Protein AF-A0A317HXS8-F1 (afdb_monomer_lite)

Sequence (231 aa):
TKRHSQKPKTQSTTSASELTKLRDEYVAATKEYKNSLEKLLSSYENDVKRIEEKATVSRKLYEEGLIAKKQVDDYEKELSDAKEKVAETQRQMSAADSQIANVLVETQADAELARKLKLARGALIRTTSFIRFNGTSGWSLGDAWKVQTFFSDTFKKPLPIAVFGQGAIHDRWRLDHHNAMDISLHPDSAEGQALLSFLQKNGIPFSAFREAIPGTATGPHIHIGRPSHRY

pLDDT: mean 75.76, std 17.27, range [32.94, 98.06]

Radius of gyration: 24.24 Å; chains: 1; bounding box: 62×46×87 Å

Secondary structure (DSSP, 8-state):
---------SSHHHHHHHHHHHHHHHHHHHHHHHHHHHHHHHHHHHHHHHHHHHHHHHHHHHHTTSS-HHHHHHHHHHHHHHHHHHHHHHHHHHHHHHHHHHHHSSSSHHHHHHHHHTPPTT-EEE-SSEEEE--SS---GGGHHHHHHHHHHHHSS---EEEES--HHHHHTTEE-TTEEEE---TTSHHHHHHHHHHHHTT--EEEESS-BTTTBSSSEEEEESPPEE-

Structure (mmCIF, N/CA/C/O backbone):
data_AF-A0A317HXS8-F1
#
_entry.id   AF-A0A317HXS8-F1
#
loop_
_atom_site.group_PDB
_atom_site.id
_atom_site.type_symbol
_atom_site.label_atom_id
_atom_site.label_alt_id
_atom_site.label_comp_id
_atom_site.label_asym_id
_atom_site.label_entity_id
_atom_site.label_seq_id
_atom_site.pdbx_PDB_ins_code
_atom_site.Cartn_x
_atom_site.Cartn_y
_atom_site.Cartn_z
_atom_site.occupancy
_atom_site.B_iso_or_equiv
_atom_site.auth_seq_id
_atom_site.auth_comp_id
_atom_site.auth_asym_id
_atom_site.auth_atom_id
_atom_site.pdbx_PDB_model_num
ATOM 1 N N . THR A 1 1 ? 29.517 24.186 -50.338 1.00 42.19 1 THR A N 1
ATOM 2 C CA . THR A 1 1 ? 29.760 25.144 -49.236 1.00 42.19 1 THR A CA 1
ATOM 3 C C . THR A 1 1 ? 28.724 24.913 -48.144 1.00 42.19 1 THR A C 1
ATOM 5 O O . THR A 1 1 ? 27.555 24.838 -48.471 1.00 42.19 1 THR A O 1
ATOM 8 N N . LYS A 1 2 ? 29.202 24.677 -46.912 1.00 36.75 2 LYS A N 1
ATOM 9 C CA . LYS A 1 2 ? 28.585 24.563 -45.562 1.00 36.75 2 LYS A CA 1
ATOM 10 C C . LYS A 1 2 ? 27.104 24.161 -45.320 1.00 36.75 2 LYS A C 1
ATOM 12 O O . LYS A 1 2 ? 26.157 24.714 -45.852 1.00 36.75 2 LYS A O 1
ATOM 17 N N . ARG A 1 3 ? 27.007 23.229 -44.357 1.00 32.94 3 ARG A N 1
ATOM 18 C CA . ARG A 1 3 ? 25.876 22.581 -43.670 1.00 32.94 3 ARG A CA 1
ATOM 19 C C . ARG A 1 3 ? 24.888 23.503 -42.931 1.00 32.94 3 ARG A C 1
ATOM 21 O O . ARG A 1 3 ? 25.268 24.496 -42.326 1.00 32.94 3 ARG A O 1
ATOM 28 N N . HIS A 1 4 ? 23.663 22.980 -42.903 1.00 36.19 4 HIS A N 1
ATOM 29 C CA . HIS A 1 4 ? 22.573 23.013 -41.920 1.00 36.19 4 HIS A CA 1
ATOM 30 C C . HIS A 1 4 ? 22.808 23.481 -40.464 1.00 36.19 4 HIS A C 1
ATOM 32 O O . HIS A 1 4 ? 23.840 23.222 -39.846 1.00 36.19 4 HIS A O 1
ATOM 38 N N . SER A 1 5 ? 21.662 23.898 -39.898 1.00 37.59 5 SER A N 1
ATOM 39 C CA . SER A 1 5 ? 21.127 23.701 -38.533 1.00 37.59 5 SER A CA 1
ATOM 40 C C . SER A 1 5 ? 21.362 24.772 -37.454 1.00 37.59 5 SER A C 1
ATOM 42 O O . SER A 1 5 ? 22.379 24.809 -36.765 1.00 37.59 5 SER A O 1
ATOM 44 N N . GLN A 1 6 ? 20.315 25.582 -37.248 1.00 41.53 6 GLN A N 1
ATOM 45 C CA . GLN A 1 6 ? 20.017 26.298 -36.005 1.00 41.53 6 GLN A CA 1
ATOM 46 C C . GLN A 1 6 ? 19.670 25.299 -34.884 1.00 41.53 6 GLN A C 1
ATOM 48 O O . GLN A 1 6 ? 18.920 24.347 -35.089 1.00 41.53 6 GLN A O 1
ATOM 53 N N . LYS A 1 7 ? 20.219 25.530 -33.686 1.00 45.25 7 LYS A N 1
ATOM 54 C CA . LYS A 1 7 ? 19.855 24.857 -32.425 1.00 45.25 7 LYS A CA 1
ATOM 55 C C . LYS A 1 7 ? 18.609 25.505 -31.804 1.00 45.25 7 LYS A C 1
ATOM 57 O O . LYS A 1 7 ? 18.542 26.731 -31.791 1.00 45.25 7 LYS A O 1
ATOM 62 N N . PRO A 1 8 ? 17.800 24.728 -31.063 1.00 44.25 8 PRO A N 1
ATOM 63 C CA . PRO A 1 8 ? 17.208 25.209 -29.817 1.00 44.25 8 PRO A CA 1
ATOM 64 C C . PRO A 1 8 ? 17.634 24.296 -28.651 1.00 44.25 8 PRO A C 1
ATOM 66 O O . PRO A 1 8 ? 17.370 23.097 -28.660 1.00 44.25 8 PRO A O 1
ATOM 69 N N . LYS A 1 9 ? 18.337 24.839 -27.647 1.00 42.38 9 LYS A N 1
ATOM 70 C CA . LYS A 1 9 ? 18.800 24.084 -26.457 1.00 42.38 9 LYS A CA 1
ATOM 71 C C . LYS A 1 9 ? 18.408 24.715 -25.112 1.00 42.38 9 LYS A C 1
ATOM 73 O O . LYS A 1 9 ? 18.949 24.322 -24.088 1.00 42.38 9 LYS A O 1
ATOM 78 N N . THR A 1 10 ? 17.475 25.665 -25.092 1.00 41.84 10 THR A N 1
ATOM 79 C CA . THR A 1 10 ? 17.239 26.516 -23.907 1.00 41.84 10 THR A CA 1
ATOM 80 C C . THR A 1 10 ? 15.870 26.360 -23.234 1.00 41.84 10 THR A C 1
ATOM 82 O O . THR A 1 10 ? 15.693 26.884 -22.146 1.00 41.84 10 THR A O 1
ATOM 85 N N . GLN A 1 11 ? 14.912 25.619 -23.805 1.00 41.97 11 GLN A N 1
ATOM 86 C CA . GLN A 1 11 ? 13.569 25.443 -23.207 1.00 41.97 11 GLN A CA 1
ATOM 87 C C . GLN A 1 11 ? 13.423 24.203 -22.300 1.00 41.97 11 GLN A C 1
ATOM 89 O O . GLN A 1 11 ? 12.487 24.117 -21.508 1.00 41.97 11 GLN A O 1
ATOM 94 N N . SER A 1 12 ? 14.337 23.230 -22.377 1.00 44.72 12 SER A N 1
ATOM 95 C CA . SER A 1 12 ? 14.201 21.950 -21.662 1.00 44.72 12 SER A CA 1
ATOM 96 C C . SER A 1 12 ? 14.646 21.987 -20.194 1.00 44.72 12 SER A C 1
ATOM 98 O O . SER A 1 12 ? 14.307 21.087 -19.435 1.00 44.72 12 SER A O 1
ATOM 100 N N . THR A 1 13 ? 15.428 22.986 -19.780 1.00 43.31 13 THR A N 1
ATOM 101 C CA . THR A 1 13 ? 15.986 23.068 -18.416 1.00 43.31 13 THR A CA 1
ATOM 102 C C . THR A 1 13 ? 15.054 23.767 -17.426 1.00 43.31 13 THR A C 1
ATOM 104 O O . THR A 1 13 ? 15.033 23.407 -16.253 1.00 43.31 13 THR A O 1
ATOM 107 N N . THR A 1 14 ? 14.258 24.736 -17.882 1.00 45.88 14 THR A N 1
ATOM 108 C CA . THR A 1 14 ? 13.319 25.508 -17.047 1.00 45.88 14 THR A CA 1
ATOM 109 C C . THR A 1 14 ? 12.089 24.684 -16.670 1.00 45.88 14 THR A C 1
ATOM 111 O O . THR A 1 14 ? 11.750 24.592 -15.495 1.00 45.88 14 THR A O 1
ATOM 114 N N . SER A 1 15 ? 11.508 23.973 -17.640 1.00 49.31 15 SER A N 1
ATOM 115 C CA . SER A 1 15 ? 10.349 23.094 -17.423 1.00 49.31 15 SER A CA 1
ATOM 116 C C . SER A 1 15 ? 10.652 21.915 -16.491 1.00 49.31 15 SER A C 1
ATOM 118 O O . SER A 1 15 ? 9.819 21.534 -15.674 1.00 49.31 15 SER A O 1
ATOM 120 N N . ALA A 1 16 ? 11.865 21.357 -16.556 1.00 46.88 16 ALA A N 1
ATOM 121 C CA . ALA A 1 16 ? 12.298 20.303 -15.640 1.00 46.88 16 ALA A CA 1
ATOM 122 C C . ALA A 1 16 ? 12.426 20.800 -14.186 1.00 46.88 16 ALA A C 1
ATOM 124 O O . ALA A 1 16 ? 12.104 20.060 -13.264 1.00 46.88 16 ALA A O 1
ATOM 125 N N . SER A 1 17 ? 12.860 22.048 -13.985 1.00 51.72 17 SER A N 1
ATOM 126 C CA . SER A 1 17 ? 13.004 22.670 -12.661 1.00 51.72 17 SER A CA 1
ATOM 127 C C . SER A 1 17 ? 11.651 23.002 -12.020 1.00 51.72 17 SER A C 1
ATOM 129 O O . SER A 1 17 ? 11.438 22.746 -10.837 1.00 51.72 17 SER A O 1
ATOM 131 N N . GLU A 1 18 ? 10.702 23.508 -12.809 1.00 53.28 18 GLU A N 1
ATOM 132 C CA . GLU A 1 18 ? 9.338 23.812 -12.351 1.00 53.28 18 GLU A CA 1
ATOM 133 C C . GLU A 1 18 ? 8.570 22.550 -11.939 1.00 53.28 18 GLU A C 1
ATOM 135 O O . GLU A 1 18 ? 7.893 22.540 -10.913 1.00 53.28 18 GLU A O 1
ATOM 140 N N . LEU A 1 19 ? 8.733 21.453 -12.684 1.00 53.34 19 LEU A N 1
ATOM 141 C CA . LEU A 1 19 ? 8.121 20.164 -12.349 1.00 53.34 19 LEU A CA 1
ATOM 142 C C . LEU A 1 19 ? 8.661 19.565 -11.046 1.00 53.34 19 LEU A C 1
ATOM 144 O O . LEU A 1 19 ? 7.902 18.936 -10.313 1.00 53.34 19 LEU A O 1
ATOM 148 N N . THR A 1 20 ? 9.947 19.755 -10.746 1.00 57.44 20 THR A N 1
ATOM 149 C CA . THR A 1 20 ? 10.527 19.332 -9.463 1.00 57.44 20 THR A CA 1
ATOM 150 C C . THR A 1 20 ? 9.911 20.110 -8.305 1.00 57.44 20 THR A C 1
ATOM 152 O O . THR A 1 20 ? 9.489 19.502 -7.329 1.00 57.44 20 THR A O 1
ATOM 155 N N . LYS A 1 21 ? 9.745 21.430 -8.445 1.00 66.75 21 LYS A N 1
ATOM 156 C CA . LYS A 1 21 ? 9.098 22.253 -7.411 1.00 66.75 21 LYS A CA 1
ATOM 157 C C . LYS A 1 21 ? 7.652 21.832 -7.146 1.00 66.75 21 LYS A C 1
ATOM 159 O O . LYS A 1 21 ? 7.283 21.632 -5.997 1.00 66.75 21 LYS A O 1
ATOM 164 N N . LEU A 1 22 ? 6.866 21.607 -8.201 1.00 61.75 22 LEU A N 1
ATOM 165 C CA . LEU A 1 22 ? 5.478 21.133 -8.090 1.00 61.75 22 LEU A CA 1
ATOM 166 C C . LEU A 1 22 ? 5.364 19.773 -7.379 1.00 61.75 22 LEU A C 1
ATOM 168 O O . LEU A 1 22 ? 4.385 19.521 -6.679 1.00 61.75 22 LEU A O 1
ATOM 172 N N . ARG A 1 23 ? 6.353 18.888 -7.557 1.00 60.91 23 ARG A N 1
ATOM 173 C CA . ARG A 1 23 ? 6.429 17.601 -6.848 1.00 60.91 23 ARG A CA 1
ATOM 174 C C . ARG A 1 23 ? 6.740 17.790 -5.376 1.00 60.91 23 ARG A C 1
ATOM 176 O O . ARG A 1 23 ? 6.042 17.218 -4.546 1.00 60.91 23 ARG A O 1
ATOM 183 N N . ASP A 1 24 ? 7.759 18.583 -5.072 1.00 63.44 24 ASP A N 1
ATOM 184 C CA . ASP A 1 24 ? 8.181 18.839 -3.696 1.00 63.44 24 ASP A CA 1
ATOM 185 C C . ASP A 1 24 ? 7.058 19.520 -2.899 1.00 63.44 24 ASP A C 1
ATOM 187 O O . ASP A 1 24 ? 6.771 19.114 -1.774 1.00 63.44 24 ASP A O 1
ATOM 191 N N . GLU A 1 25 ? 6.357 20.479 -3.513 1.00 68.88 25 GLU A N 1
ATOM 192 C CA . GLU A 1 25 ? 5.170 21.131 -2.946 1.00 68.88 25 GLU A CA 1
ATOM 193 C C . GLU A 1 25 ? 4.025 20.139 -2.705 1.00 68.88 25 GLU A C 1
ATOM 195 O O . GLU A 1 25 ? 3.421 20.147 -1.633 1.00 68.88 25 GLU A O 1
ATOM 200 N N . TYR A 1 26 ? 3.747 19.242 -3.658 1.00 66.12 26 TYR A N 1
ATOM 201 C CA . TYR A 1 26 ? 2.716 18.217 -3.484 1.00 66.12 26 TYR A CA 1
ATOM 202 C C . TYR A 1 26 ? 3.076 17.227 -2.367 1.00 66.12 26 TYR A C 1
ATOM 204 O O . TYR A 1 26 ? 2.249 16.951 -1.504 1.00 66.12 26 TYR A O 1
ATOM 212 N N . VAL A 1 27 ? 4.321 16.735 -2.327 1.00 69.25 27 VAL A N 1
ATOM 213 C CA . VAL A 1 27 ? 4.802 15.847 -1.253 1.00 69.25 27 VAL A CA 1
ATOM 214 C C . VAL A 1 27 ? 4.707 16.537 0.105 1.00 69.25 27 VAL A C 1
ATOM 216 O O . VAL A 1 27 ? 4.301 15.901 1.079 1.00 69.25 27 VAL A O 1
ATOM 219 N N . ALA A 1 28 ? 5.074 17.818 0.190 1.00 70.75 28 ALA A N 1
ATOM 220 C CA . ALA A 1 28 ? 4.949 18.596 1.417 1.00 70.75 28 ALA A CA 1
ATOM 221 C C . ALA A 1 28 ? 3.482 18.703 1.859 1.00 70.75 28 ALA A C 1
ATOM 223 O O . ALA A 1 28 ? 3.167 18.351 2.995 1.00 70.75 28 ALA A O 1
ATOM 224 N N . ALA A 1 29 ? 2.577 19.066 0.946 1.00 66.75 29 ALA A N 1
ATOM 225 C CA . ALA A 1 29 ? 1.149 19.175 1.234 1.00 66.75 29 ALA A CA 1
ATOM 226 C C . ALA A 1 29 ? 0.529 17.834 1.671 1.00 66.75 29 ALA A C 1
ATOM 228 O O . ALA A 1 29 ? -0.249 17.789 2.625 1.00 66.75 29 ALA A O 1
ATOM 229 N N . THR A 1 30 ? 0.894 16.715 1.035 1.00 68.38 30 THR A N 1
ATOM 230 C CA . THR A 1 30 ? 0.381 15.394 1.432 1.00 68.38 30 THR A CA 1
ATOM 231 C C . THR A 1 30 ? 0.953 14.935 2.778 1.00 68.38 30 THR A C 1
ATOM 233 O O . THR A 1 30 ? 0.240 14.300 3.555 1.00 68.38 30 THR A O 1
ATOM 236 N N . LYS A 1 31 ? 2.202 15.296 3.114 1.00 71.62 31 LYS A N 1
ATOM 237 C CA . LYS A 1 31 ? 2.766 15.070 4.459 1.00 71.62 31 LYS A CA 1
ATOM 238 C C . LYS A 1 31 ? 2.048 15.897 5.524 1.00 71.62 31 LYS A C 1
ATOM 240 O O . LYS A 1 31 ? 1.746 15.376 6.593 1.00 71.62 31 LYS A O 1
ATOM 245 N N . GLU A 1 32 ? 1.739 17.160 5.240 1.00 74.44 32 GLU A N 1
ATOM 246 C CA . GLU A 1 32 ? 0.950 18.008 6.141 1.00 74.44 32 GLU A CA 1
ATOM 247 C C . GLU A 1 32 ? -0.459 17.446 6.356 1.00 74.44 32 GLU A C 1
ATOM 249 O O . GLU A 1 32 ? -0.930 17.370 7.494 1.00 74.44 32 GLU A O 1
ATOM 254 N N . TYR A 1 33 ? -1.100 16.966 5.287 1.00 73.62 33 TYR A N 1
ATOM 255 C CA . TYR A 1 33 ? -2.381 16.272 5.374 1.00 73.62 33 TYR A CA 1
ATOM 256 C C . TYR A 1 33 ? -2.286 15.010 6.242 1.00 73.62 33 TYR A C 1
ATOM 258 O O . TYR A 1 33 ? -3.095 14.846 7.157 1.00 73.62 33 TYR A O 1
ATOM 266 N N . LYS A 1 34 ? -1.258 14.170 6.061 1.00 75.31 34 LYS A N 1
ATOM 267 C CA . LYS A 1 34 ? -1.022 13.000 6.924 1.00 75.31 34 LYS A CA 1
ATOM 268 C C . LYS A 1 34 ? -0.846 13.389 8.395 1.00 75.31 34 LYS A C 1
ATOM 270 O O . LYS A 1 34 ? -1.507 12.812 9.251 1.00 75.31 34 LYS A O 1
ATOM 275 N N . ASN A 1 35 ? -0.041 14.409 8.690 1.00 76.62 35 ASN A N 1
ATOM 276 C CA . ASN A 1 35 ? 0.137 14.903 10.061 1.00 76.62 35 ASN A CA 1
ATOM 277 C C . ASN A 1 35 ? -1.191 15.383 10.676 1.00 76.62 35 ASN A C 1
ATOM 279 O O . ASN A 1 35 ? -1.402 15.275 11.884 1.00 76.62 35 ASN A O 1
ATOM 283 N N . SER A 1 36 ? -2.099 15.934 9.862 1.00 73.69 36 SER A N 1
ATOM 284 C CA . SER A 1 36 ? -3.444 16.299 10.320 1.00 73.69 36 SER A CA 1
ATOM 285 C C . SER A 1 36 ? -4.305 15.067 10.630 1.00 73.69 36 SER A C 1
ATOM 287 O O . SER A 1 36 ? -4.995 15.054 11.651 1.00 73.69 36 SER A O 1
ATOM 289 N N . LEU A 1 37 ? -4.204 14.010 9.814 1.00 70.75 37 LEU A N 1
ATOM 290 C CA . LEU A 1 37 ? -4.890 12.736 10.040 1.00 70.75 37 LEU A CA 1
ATOM 291 C C . LEU A 1 37 ? -4.363 12.016 11.285 1.00 70.75 37 LEU A C 1
ATOM 293 O O . LEU A 1 37 ? -5.164 11.465 12.027 1.00 70.75 37 LEU A O 1
ATOM 297 N N . GLU A 1 38 ? -3.062 12.078 11.575 1.00 78.56 38 GLU A N 1
ATOM 298 C CA . GLU A 1 38 ? -2.477 11.508 12.802 1.00 78.56 38 GLU A CA 1
ATOM 299 C C . GLU A 1 38 ? -3.046 12.165 14.067 1.00 78.56 38 GLU A C 1
ATOM 301 O O . GLU A 1 38 ? -3.405 11.486 15.031 1.00 78.56 38 GLU A O 1
ATOM 306 N N . LYS A 1 39 ? -3.204 13.495 14.054 1.00 84.38 39 LYS A N 1
ATOM 307 C CA . LYS A 1 39 ? -3.858 14.218 15.156 1.00 84.38 39 LYS A CA 1
ATOM 308 C C . LYS A 1 39 ? -5.324 13.810 15.303 1.00 84.38 39 LYS A C 1
ATOM 310 O O . LYS A 1 39 ? -5.802 13.641 16.424 1.00 84.38 39 LYS A O 1
ATOM 315 N N . LEU A 1 40 ? -6.030 13.645 14.182 1.00 79.31 40 LEU A N 1
ATOM 316 C CA . LEU A 1 40 ? -7.427 13.211 14.173 1.00 79.31 40 LEU A CA 1
ATOM 317 C C . LEU A 1 40 ? -7.580 11.773 14.688 1.00 79.31 40 LEU A C 1
ATOM 319 O O . LEU A 1 40 ? -8.463 11.508 15.503 1.00 79.31 40 LEU A O 1
ATOM 323 N N . LEU A 1 41 ? -6.688 10.874 14.266 1.00 82.00 41 LEU A N 1
ATOM 324 C CA . LEU A 1 41 ? -6.632 9.483 14.702 1.00 82.00 41 LEU A CA 1
ATOM 325 C C . LEU A 1 41 ? -6.479 9.401 16.220 1.00 82.00 41 LEU A C 1
ATOM 327 O O . LEU A 1 41 ? -7.280 8.737 16.869 1.00 82.00 41 LEU A O 1
ATOM 331 N N . SER A 1 42 ? -5.541 10.163 16.792 1.00 85.12 42 SER A N 1
ATOM 332 C CA . SER A 1 42 ? -5.344 10.209 18.245 1.00 85.12 42 SER A CA 1
ATOM 333 C C . SER A 1 42 ? -6.607 10.656 18.995 1.00 85.12 42 SER A C 1
ATOM 335 O O . SER A 1 42 ? -6.944 10.103 20.044 1.00 85.12 42 SER A O 1
ATOM 337 N N . SER A 1 43 ? -7.362 11.621 18.455 1.00 82.19 43 SER A N 1
ATOM 338 C CA . SER A 1 43 ? -8.649 12.021 19.041 1.00 82.19 43 SER A CA 1
ATOM 339 C C . SER A 1 43 ? -9.679 10.889 18.989 1.00 82.19 43 SER A C 1
ATOM 341 O O . SER A 1 43 ? -10.352 10.632 19.986 1.00 82.19 43 SER A O 1
ATOM 343 N N . TYR A 1 44 ? -9.799 10.200 17.852 1.00 84.81 44 TYR A N 1
ATOM 344 C CA . TYR A 1 44 ? -10.753 9.100 17.690 1.00 84.81 44 TYR A CA 1
ATOM 345 C C . TYR A 1 44 ? -10.393 7.871 18.527 1.00 84.81 44 TYR A C 1
ATOM 347 O O . TYR A 1 44 ? -11.289 7.241 19.083 1.00 84.81 44 TYR A O 1
ATOM 355 N N . GLU A 1 45 ? -9.110 7.555 18.694 1.00 86.12 45 GLU A N 1
ATOM 356 C CA . GLU A 1 45 ? -8.654 6.480 19.584 1.00 86.12 45 GLU A CA 1
ATOM 357 C C . GLU A 1 45 ? -9.013 6.763 21.050 1.00 86.12 45 GLU A C 1
ATOM 359 O O . GLU A 1 45 ? -9.486 5.871 21.762 1.00 86.12 45 GLU A O 1
ATOM 364 N N . ASN A 1 46 ? -8.867 8.017 21.495 1.00 90.75 46 ASN A N 1
ATOM 365 C CA . ASN A 1 46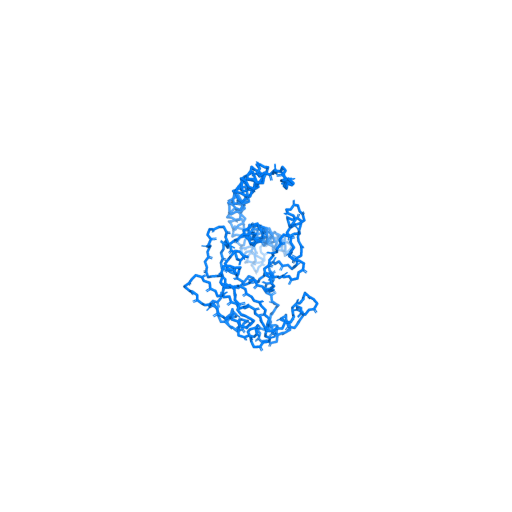 ? -9.296 8.433 22.832 1.00 90.75 46 ASN A CA 1
ATOM 366 C C . ASN A 1 46 ? -10.818 8.305 23.014 1.00 90.75 46 ASN A C 1
ATOM 368 O O . ASN A 1 46 ? -11.282 7.866 24.071 1.00 90.75 46 ASN A O 1
ATOM 372 N N . ASP A 1 47 ? -11.599 8.647 21.987 1.00 84.44 47 ASP A N 1
ATOM 373 C CA . ASP A 1 47 ? -13.052 8.469 22.003 1.00 84.44 47 ASP A CA 1
ATOM 374 C C . ASP A 1 47 ? -13.457 6.994 22.049 1.00 84.44 47 ASP A C 1
ATOM 376 O O . ASP A 1 47 ? -14.306 6.633 22.867 1.00 84.44 47 ASP A O 1
ATOM 380 N N . VAL A 1 48 ? -12.821 6.135 21.244 1.00 92.50 48 VAL A N 1
ATOM 381 C CA . VAL A 1 48 ? -13.038 4.680 21.284 1.00 92.50 48 VAL A CA 1
ATOM 382 C C . VAL A 1 48 ? -12.787 4.151 22.689 1.00 92.50 48 VAL A C 1
ATOM 384 O O . VAL A 1 48 ? -13.648 3.455 23.221 1.00 92.50 48 VAL A O 1
ATOM 387 N N . LYS A 1 49 ? -11.672 4.528 23.325 1.00 95.06 49 LYS A N 1
ATOM 388 C CA . LYS A 1 49 ? -11.352 4.088 24.690 1.00 95.06 49 LYS A CA 1
ATOM 389 C C . LYS A 1 49 ? -12.436 4.497 25.692 1.00 95.06 49 LYS A C 1
ATOM 391 O O . LYS A 1 49 ? -12.920 3.669 26.460 1.00 95.06 49 LYS A O 1
ATOM 396 N N . ARG A 1 50 ? -12.872 5.759 25.646 1.00 95.06 50 ARG A N 1
ATOM 397 C CA . ARG A 1 50 ? -13.935 6.283 26.519 1.00 95.06 50 ARG A CA 1
ATOM 398 C C . ARG A 1 50 ? -15.273 5.566 26.303 1.00 95.06 50 ARG A C 1
ATOM 400 O O . ARG A 1 50 ? -15.995 5.310 27.266 1.00 95.06 50 ARG A O 1
ATOM 407 N N . ILE A 1 51 ? -15.637 5.278 25.054 1.00 91.69 51 ILE A N 1
ATOM 408 C CA . ILE A 1 51 ? -16.894 4.591 24.719 1.00 91.69 51 ILE A CA 1
ATOM 409 C C . ILE A 1 51 ? -16.808 3.104 25.090 1.00 91.69 51 ILE A C 1
ATOM 411 O O . ILE A 1 51 ? -17.774 2.547 25.604 1.00 91.69 51 ILE A O 1
ATOM 415 N N . GLU A 1 52 ? -15.649 2.471 24.920 1.00 94.69 52 GLU A N 1
ATOM 416 C CA . GLU A 1 52 ? -15.405 1.077 25.303 1.00 94.69 52 GLU A CA 1
ATOM 417 C C . GLU A 1 52 ? -15.525 0.867 26.817 1.00 94.69 52 GLU A C 1
ATOM 419 O O . GLU A 1 52 ? -16.141 -0.106 27.267 1.00 94.69 52 GLU A O 1
ATOM 424 N N . GLU A 1 53 ? -15.023 1.816 27.612 1.00 96.44 53 GLU A N 1
ATOM 425 C CA . GLU A 1 53 ? -15.221 1.842 29.064 1.00 96.44 53 GLU A CA 1
ATOM 426 C C . GLU A 1 53 ? -16.715 1.918 29.421 1.00 96.44 53 GLU A C 1
ATOM 428 O O . GLU A 1 53 ? -17.199 1.122 30.230 1.00 96.44 53 GLU A O 1
ATOM 433 N N . LYS A 1 54 ? -17.481 2.807 28.771 1.00 95.00 54 LYS A N 1
ATOM 434 C CA . LYS A 1 54 ? -18.937 2.927 28.984 1.00 95.00 54 LYS A CA 1
ATOM 435 C C . LYS A 1 54 ? -19.699 1.670 28.582 1.00 95.00 54 LYS A C 1
ATOM 437 O O . LYS A 1 54 ? -20.538 1.207 29.352 1.00 95.00 54 LYS A O 1
ATOM 442 N N . ALA A 1 55 ? -19.389 1.096 27.421 1.00 95.12 55 ALA A N 1
ATOM 443 C CA . ALA A 1 55 ? -19.995 -0.147 26.958 1.00 95.12 55 ALA A CA 1
ATOM 444 C C . ALA A 1 55 ? -19.726 -1.282 27.961 1.00 95.12 55 ALA A C 1
ATOM 446 O O . ALA A 1 55 ? -20.646 -1.999 28.354 1.00 95.12 55 ALA A O 1
ATOM 447 N N . THR A 1 56 ? -18.495 -1.377 28.471 1.00 96.25 56 THR A N 1
ATOM 448 C CA . THR A 1 56 ? -18.110 -2.370 29.485 1.00 96.25 56 THR A CA 1
ATOM 449 C C . THR A 1 56 ? -18.866 -2.187 30.801 1.00 96.25 56 THR A C 1
ATOM 451 O O . THR A 1 56 ? -19.362 -3.166 31.358 1.00 96.25 56 THR A O 1
ATOM 454 N N . VAL A 1 57 ? -18.987 -0.951 31.298 1.00 96.56 57 VAL A N 1
ATOM 455 C CA . VAL A 1 57 ? -19.770 -0.653 32.511 1.00 96.56 57 VAL A CA 1
ATOM 456 C C . VAL A 1 57 ? -21.250 -0.968 32.293 1.00 96.56 57 VAL A C 1
ATOM 458 O O . VAL A 1 57 ? -21.865 -1.607 33.142 1.00 96.56 57 VAL A O 1
ATOM 461 N N . SER A 1 58 ? -21.815 -0.585 31.144 1.00 95.69 58 SER A N 1
ATOM 462 C CA . SER A 1 58 ? -23.223 -0.846 30.829 1.00 95.69 58 SER A CA 1
ATOM 463 C C . SER A 1 58 ? -23.540 -2.342 30.799 1.00 95.69 58 SER A C 1
ATOM 465 O O . SER A 1 58 ? -24.559 -2.760 31.342 1.00 95.69 58 SER A O 1
ATOM 467 N N . ARG A 1 59 ? -22.630 -3.170 30.268 1.00 95.25 59 ARG A N 1
ATOM 468 C CA . ARG A 1 59 ? -22.791 -4.627 30.250 1.00 95.25 59 ARG A CA 1
ATOM 469 C C . ARG A 1 59 ? -22.899 -5.203 31.663 1.00 95.25 59 ARG A C 1
ATOM 471 O O . ARG A 1 59 ? -23.813 -5.974 31.924 1.00 95.25 59 ARG A O 1
ATOM 478 N N . LYS A 1 60 ? -22.039 -4.755 32.586 1.00 96.56 60 LYS A N 1
ATOM 479 C CA . LYS A 1 60 ? -22.091 -5.164 34.002 1.00 96.56 60 LYS A CA 1
ATOM 480 C C . LYS A 1 60 ? -23.402 -4.749 34.672 1.00 96.56 60 LYS A C 1
ATOM 482 O O . LYS A 1 60 ? -24.052 -5.565 35.308 1.00 96.56 60 LYS A O 1
ATOM 487 N N . LEU A 1 61 ? -23.834 -3.502 34.472 1.00 96.56 61 LEU A N 1
ATOM 488 C CA . LEU A 1 61 ? -25.101 -3.015 35.031 1.00 96.56 61 LEU A CA 1
ATOM 489 C C . LEU A 1 61 ? -26.313 -3.780 34.479 1.00 96.56 61 LEU A C 1
ATOM 491 O O . LEU A 1 61 ? -27.300 -3.965 35.186 1.00 96.56 61 LEU A O 1
ATOM 495 N N . TYR A 1 62 ? -26.256 -4.225 33.223 1.00 96.06 62 TYR A N 1
ATOM 496 C CA . TYR A 1 62 ? -27.298 -5.064 32.638 1.00 96.06 62 TYR A CA 1
ATOM 497 C C . TYR A 1 62 ? -27.310 -6.471 33.244 1.00 96.06 62 TYR A C 1
ATOM 499 O O . TYR A 1 62 ? -28.384 -6.978 33.561 1.00 96.06 62 TYR A O 1
ATOM 507 N N . GLU A 1 63 ? -26.138 -7.078 33.455 1.00 95.44 63 GLU A N 1
ATOM 508 C CA . GLU A 1 63 ? -26.000 -8.366 34.154 1.00 95.44 63 GLU A CA 1
ATOM 509 C C . GLU A 1 63 ? -26.542 -8.298 35.592 1.00 95.44 63 GLU A C 1
ATOM 511 O O . GLU A 1 63 ? -27.156 -9.250 36.069 1.00 95.44 63 GLU A O 1
ATOM 516 N N . GLU A 1 64 ? -26.393 -7.147 36.252 1.00 96.31 64 GLU A N 1
ATOM 517 C CA . GLU A 1 64 ? -26.971 -6.850 37.570 1.00 96.31 64 GLU A CA 1
ATOM 518 C C . GLU A 1 64 ? -28.475 -6.496 37.519 1.00 96.31 64 GLU A C 1
ATOM 520 O O . GLU A 1 64 ? -29.103 -6.293 38.558 1.00 96.31 64 GLU A O 1
ATOM 525 N N . GLY A 1 65 ? -29.078 -6.422 36.326 1.00 95.56 65 GLY A N 1
ATOM 526 C CA . GLY A 1 65 ? -30.494 -6.091 36.126 1.00 95.56 65 GLY A CA 1
ATOM 527 C C . GLY A 1 65 ? -30.849 -4.616 36.348 1.00 95.56 65 GLY A C 1
ATOM 528 O O . GLY A 1 65 ? -32.028 -4.280 36.452 1.00 95.56 65 GLY A O 1
ATOM 529 N N . LEU A 1 66 ? -29.851 -3.731 36.424 1.00 96.44 66 LEU A N 1
ATOM 530 C CA . LEU A 1 66 ? -30.010 -2.311 36.761 1.00 96.44 66 LEU A CA 1
ATOM 531 C C . LEU A 1 66 ? -30.349 -1.424 35.557 1.00 96.44 66 LEU A C 1
ATOM 533 O O . LEU A 1 66 ? -30.859 -0.318 35.737 1.00 96.44 66 LEU A O 1
ATOM 537 N N . ILE A 1 67 ? -30.070 -1.881 34.333 1.00 96.00 67 ILE A N 1
ATOM 538 C CA . ILE A 1 67 ? -30.391 -1.157 33.094 1.00 96.00 67 ILE A CA 1
ATOM 539 C C . ILE A 1 67 ? -31.080 -2.062 32.072 1.00 96.00 67 ILE A C 1
ATOM 541 O O . ILE A 1 67 ? -31.022 -3.288 32.160 1.00 96.00 67 ILE A O 1
ATOM 545 N N . ALA A 1 68 ? -31.722 -1.464 31.068 1.00 96.50 68 ALA A N 1
ATOM 546 C CA . ALA A 1 68 ? -32.349 -2.216 29.987 1.00 96.50 68 ALA A CA 1
ATOM 547 C C . ALA A 1 68 ? -31.314 -2.681 28.949 1.00 96.50 68 ALA A C 1
ATOM 549 O O . ALA A 1 68 ? -30.401 -1.933 28.602 1.00 96.50 68 ALA A O 1
ATOM 550 N N . LYS A 1 69 ? -31.529 -3.864 28.352 1.00 94.12 69 LYS A N 1
ATOM 551 C CA . LYS A 1 69 ? -30.684 -4.405 27.266 1.00 94.12 69 LYS A CA 1
ATOM 552 C C . LYS A 1 69 ? -30.462 -3.400 26.133 1.00 94.12 69 LYS A C 1
ATOM 554 O O . LYS A 1 69 ? -29.345 -3.232 25.665 1.00 94.12 69 LYS A O 1
ATOM 559 N N . LYS A 1 70 ? -31.516 -2.665 25.769 1.00 95.62 70 LYS A N 1
ATOM 560 C CA . LYS A 1 70 ? -31.455 -1.633 24.732 1.00 95.62 70 LYS A CA 1
ATOM 561 C C . LYS A 1 70 ? -30.351 -0.594 24.983 1.00 95.62 70 LYS A C 1
ATOM 563 O O . LYS A 1 70 ? -29.737 -0.132 24.032 1.00 95.62 70 LYS A O 1
ATOM 568 N N . GLN A 1 71 ? -30.094 -0.228 26.239 1.00 92.88 71 GLN A N 1
ATOM 569 C CA . GLN A 1 71 ? -29.059 0.756 26.565 1.00 92.88 71 GLN A CA 1
ATOM 570 C C . GLN A 1 71 ? -27.651 0.199 26.325 1.00 92.88 71 GLN A C 1
ATOM 572 O O . GLN A 1 71 ? -26.779 0.943 25.892 1.00 92.88 71 GLN A O 1
ATOM 577 N N . VAL A 1 72 ? -27.437 -1.101 26.558 1.00 95.75 72 VAL A N 1
ATOM 578 C CA . VAL A 1 72 ? -26.181 -1.782 26.201 1.00 95.75 72 VAL A CA 1
ATOM 579 C C . VAL A 1 72 ? -26.009 -1.792 24.686 1.00 95.75 72 VAL A C 1
ATOM 581 O O . VAL A 1 72 ? -24.960 -1.380 24.198 1.00 95.75 72 VAL A O 1
ATOM 584 N N . ASP A 1 73 ? -27.056 -2.179 23.952 1.00 95.69 73 ASP A N 1
ATOM 585 C CA . ASP A 1 73 ? -27.032 -2.224 22.485 1.00 95.69 73 ASP A CA 1
ATOM 586 C C . ASP A 1 73 ? -26.701 -0.840 21.884 1.00 95.69 73 ASP A C 1
ATOM 588 O O . ASP A 1 73 ? -25.927 -0.737 20.931 1.00 95.69 73 ASP A O 1
ATOM 592 N N . ASP A 1 74 ? -27.244 0.238 22.465 1.00 95.75 74 ASP A N 1
ATOM 593 C CA . ASP A 1 74 ? -26.972 1.611 22.027 1.00 95.75 74 ASP A CA 1
ATOM 594 C C . ASP A 1 74 ? -25.484 1.994 22.247 1.00 95.75 74 ASP A C 1
ATOM 596 O O . ASP A 1 74 ? -24.872 2.585 21.353 1.00 95.75 74 ASP A O 1
ATOM 600 N N . TYR A 1 75 ? -24.860 1.599 23.370 1.00 94.06 75 TYR A N 1
ATOM 601 C CA . TYR A 1 75 ? -23.422 1.827 23.612 1.00 94.06 75 TYR A CA 1
ATOM 602 C C . TYR A 1 75 ? -22.509 0.953 22.744 1.00 94.06 75 TYR A C 1
ATOM 604 O O . TYR A 1 75 ? -21.448 1.408 22.312 1.00 94.06 75 TYR A O 1
ATOM 612 N N . GLU A 1 76 ? -22.890 -0.297 22.478 1.00 93.38 76 GLU A N 1
ATOM 613 C CA . GLU A 1 76 ? -22.121 -1.181 21.595 1.00 93.38 76 GLU A CA 1
ATOM 614 C C . GLU A 1 76 ? -22.155 -0.690 20.146 1.00 93.38 76 GLU A C 1
ATOM 616 O O . GLU A 1 76 ? -21.130 -0.721 19.457 1.00 93.38 76 GLU A O 1
ATOM 621 N N . LYS A 1 77 ? -23.296 -0.151 19.702 1.00 95.25 77 LYS A N 1
ATOM 622 C CA . LYS A 1 77 ? -23.394 0.525 18.408 1.00 95.25 77 LYS A CA 1
ATOM 623 C C . LYS A 1 77 ? -22.490 1.759 18.347 1.00 95.25 77 LYS A C 1
ATOM 625 O O . LYS A 1 77 ? -21.726 1.895 17.397 1.00 95.25 77 LYS A O 1
ATOM 630 N N . GLU A 1 78 ? -22.521 2.615 19.369 1.00 92.00 78 GLU A N 1
ATOM 631 C CA . GLU A 1 78 ? -21.650 3.799 19.439 1.00 92.00 78 GLU A CA 1
ATOM 632 C C . GLU A 1 78 ? -20.159 3.411 19.390 1.00 92.00 78 GLU A C 1
ATOM 634 O O . GLU A 1 78 ? -19.361 4.069 18.718 1.00 92.00 78 GLU A O 1
ATOM 639 N N . LEU A 1 79 ? -19.781 2.302 20.042 1.00 94.12 79 LEU A N 1
ATOM 640 C CA . LEU A 1 79 ? -18.419 1.765 19.990 1.00 94.12 79 LEU A CA 1
ATOM 641 C C . LEU A 1 79 ? -18.035 1.298 18.580 1.00 94.12 79 LEU A C 1
ATOM 643 O O . LEU A 1 79 ? -16.911 1.550 18.139 1.00 94.12 79 LEU A O 1
ATOM 647 N N . SER A 1 80 ? -18.947 0.620 17.881 1.00 93.00 80 SER A N 1
ATOM 648 C CA . SER A 1 80 ? -18.737 0.184 16.496 1.00 93.00 80 SER A CA 1
ATOM 649 C C . SER A 1 80 ? -18.504 1.379 15.570 1.00 93.00 80 SER A C 1
ATOM 651 O O . SER A 1 80 ? -17.504 1.409 14.851 1.00 93.00 80 SER A O 1
ATOM 653 N N . ASP A 1 81 ? -19.364 2.396 15.648 1.00 88.12 81 ASP A N 1
ATOM 654 C CA . ASP A 1 81 ? -19.265 3.611 14.829 1.00 88.12 81 ASP A CA 1
ATOM 655 C C . ASP A 1 81 ? -17.951 4.371 15.108 1.00 88.12 81 ASP A C 1
ATOM 657 O O . ASP A 1 81 ? -17.310 4.906 14.199 1.00 88.12 81 ASP A O 1
ATOM 661 N N . ALA A 1 82 ? -17.506 4.405 16.370 1.00 84.56 82 ALA A N 1
ATOM 662 C CA . ALA A 1 82 ? -16.230 5.014 16.745 1.00 84.56 82 ALA A CA 1
ATOM 663 C C . ALA A 1 82 ? -15.023 4.235 16.187 1.00 84.56 82 ALA A C 1
ATOM 665 O O . ALA A 1 82 ? -14.084 4.843 15.665 1.00 84.56 82 ALA A O 1
ATOM 666 N N . LYS A 1 83 ? -15.057 2.895 16.236 1.00 85.94 83 LYS A N 1
ATOM 667 C CA . LYS A 1 83 ? -14.010 2.034 15.653 1.00 85.94 83 LYS A CA 1
ATOM 668 C C . LYS A 1 83 ? -13.948 2.166 14.128 1.00 85.94 83 LYS A C 1
ATOM 670 O O . LYS A 1 83 ? -12.853 2.151 13.564 1.00 85.94 83 LYS A O 1
ATOM 675 N N . GLU A 1 84 ? -15.084 2.360 13.461 1.00 88.56 84 GLU A N 1
ATOM 676 C CA . GLU A 1 84 ? -15.122 2.592 12.013 1.00 88.56 84 GLU A CA 1
ATOM 677 C C . GLU A 1 84 ? -14.428 3.903 11.614 1.00 88.56 84 GLU A C 1
ATOM 679 O O . GLU A 1 84 ? -13.660 3.920 10.652 1.00 88.56 84 GLU A O 1
ATOM 684 N N . LYS A 1 85 ? -14.601 4.979 12.394 1.00 82.38 85 LYS A N 1
ATOM 685 C CA . LYS A 1 85 ? -13.891 6.251 12.162 1.00 82.38 85 LYS A CA 1
ATOM 686 C C . LYS A 1 85 ? -12.373 6.106 12.270 1.00 82.38 85 LYS A C 1
ATOM 688 O O . LYS A 1 85 ? -11.652 6.678 11.458 1.00 82.38 85 LYS A O 1
ATOM 693 N N . VAL A 1 86 ? -11.883 5.328 13.238 1.00 85.88 86 VAL A N 1
ATOM 694 C CA . VAL A 1 86 ? -10.448 5.002 13.363 1.00 85.88 86 VAL A CA 1
ATOM 695 C C . VAL A 1 86 ? -9.963 4.246 12.125 1.00 85.88 86 VAL A C 1
ATOM 697 O O . VAL A 1 86 ? -8.968 4.636 11.512 1.00 85.88 86 VAL A O 1
ATOM 700 N N . ALA A 1 87 ? -10.688 3.200 11.717 1.00 78.44 87 ALA A N 1
ATOM 701 C CA . ALA A 1 87 ? -10.332 2.400 10.548 1.00 78.44 87 ALA A CA 1
ATOM 702 C C . ALA A 1 87 ? -10.304 3.234 9.257 1.00 78.44 87 ALA A C 1
ATOM 704 O O . ALA A 1 87 ? -9.394 3.082 8.441 1.00 78.44 87 ALA A O 1
ATOM 705 N N . GLU A 1 88 ? -11.267 4.138 9.079 1.00 76.94 88 GLU A N 1
ATOM 706 C CA . GLU A 1 88 ? -11.322 5.028 7.922 1.00 76.94 88 GLU A CA 1
ATOM 707 C C . GLU A 1 88 ? -10.154 6.017 7.891 1.00 76.94 88 GLU A C 1
ATOM 709 O O . GLU A 1 88 ? -9.480 6.137 6.867 1.00 76.94 88 GLU A O 1
ATOM 714 N N . THR A 1 89 ? -9.835 6.656 9.018 1.00 73.31 89 THR A N 1
ATOM 715 C CA . THR A 1 89 ? -8.666 7.544 9.112 1.00 73.31 89 THR A CA 1
ATOM 716 C C . THR A 1 89 ? -7.369 6.790 8.807 1.00 73.31 89 THR A C 1
ATOM 718 O O . THR A 1 89 ? -6.523 7.287 8.062 1.00 73.31 89 THR A O 1
ATOM 721 N N . GLN A 1 90 ? -7.232 5.547 9.281 1.00 70.81 90 GLN A N 1
ATOM 722 C CA . GLN A 1 90 ? -6.075 4.705 8.969 1.00 70.81 90 GLN A CA 1
ATOM 723 C C . GLN A 1 90 ? -5.986 4.361 7.469 1.00 70.81 90 GLN A C 1
ATOM 725 O O . GLN A 1 90 ? -4.889 4.345 6.894 1.00 70.81 90 GLN A O 1
ATOM 730 N N . ARG A 1 91 ? -7.127 4.122 6.804 1.00 72.75 91 ARG A N 1
ATOM 731 C CA . ARG A 1 91 ? -7.185 3.937 5.342 1.00 72.75 91 ARG A CA 1
ATOM 732 C C . ARG A 1 91 ? -6.751 5.200 4.602 1.00 72.75 91 ARG A C 1
ATOM 734 O O . ARG A 1 91 ? -5.952 5.103 3.675 1.00 72.75 91 ARG A O 1
AT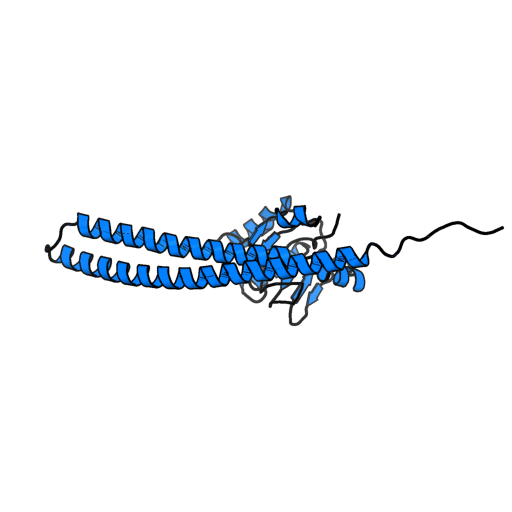OM 741 N N . GLN A 1 92 ? -7.211 6.373 5.034 1.00 68.62 92 GLN A N 1
ATOM 742 C CA . GLN A 1 92 ? -6.828 7.658 4.438 1.00 68.62 92 GLN A CA 1
ATOM 743 C C . GLN A 1 92 ? -5.335 7.954 4.606 1.00 68.62 92 GLN A C 1
ATOM 745 O O . GLN A 1 92 ? -4.691 8.390 3.654 1.00 68.62 92 GLN A O 1
ATOM 750 N N . MET A 1 93 ? -4.755 7.641 5.768 1.00 67.75 93 MET A N 1
ATOM 751 C CA . MET A 1 93 ? -3.306 7.734 5.979 1.00 67.75 93 MET A CA 1
ATOM 752 C C . MET A 1 93 ? -2.536 6.800 5.039 1.00 67.75 93 MET A C 1
ATOM 754 O O . MET A 1 93 ? -1.571 7.222 4.407 1.00 67.75 93 MET A O 1
ATOM 758 N N . SER A 1 94 ? -3.004 5.559 4.880 1.00 66.19 94 SER A N 1
ATOM 759 C CA . SER A 1 94 ? -2.395 4.585 3.961 1.00 66.19 94 SER A CA 1
ATOM 760 C C . SER A 1 94 ? -2.503 5.031 2.494 1.00 66.19 94 SER A C 1
ATOM 762 O O . SER A 1 94 ? -1.578 4.841 1.701 1.00 66.19 94 SER A O 1
ATOM 764 N N . ALA A 1 95 ? -3.615 5.672 2.125 1.00 65.56 95 ALA A N 1
ATOM 765 C CA . ALA A 1 95 ? -3.810 6.263 0.806 1.00 65.56 95 ALA A CA 1
ATOM 766 C C . ALA A 1 95 ? -2.897 7.478 0.582 1.00 65.56 95 ALA A C 1
ATOM 768 O O . ALA A 1 95 ? -2.328 7.610 -0.499 1.00 65.56 95 ALA A O 1
ATOM 769 N N . ALA A 1 96 ? -2.706 8.332 1.591 1.00 63.81 96 ALA A N 1
ATOM 770 C CA . ALA A 1 96 ? -1.760 9.446 1.541 1.00 63.81 96 ALA A CA 1
ATOM 771 C C . ALA A 1 96 ? -0.316 8.944 1.384 1.00 63.81 96 ALA A C 1
ATOM 773 O O . ALA A 1 96 ? 0.423 9.458 0.546 1.00 63.81 96 ALA A O 1
ATOM 774 N N . ASP A 1 97 ? 0.061 7.882 2.102 1.00 60.81 97 ASP A N 1
ATOM 775 C CA . ASP A 1 97 ? 1.358 7.217 1.930 1.00 60.81 97 ASP A CA 1
ATOM 776 C C . ASP A 1 97 ? 1.520 6.652 0.515 1.00 60.81 97 ASP A C 1
ATOM 778 O O . ASP A 1 97 ? 2.573 6.822 -0.098 1.00 60.81 97 ASP A O 1
ATOM 782 N N . SER A 1 98 ? 0.456 6.073 -0.046 1.00 54.69 98 SER A N 1
ATOM 783 C CA . SER A 1 98 ? 0.439 5.581 -1.429 1.00 54.69 98 SER A CA 1
ATOM 784 C C . SER A 1 98 ? 0.509 6.721 -2.455 1.00 54.69 98 SER A C 1
ATOM 786 O O . SER A 1 98 ? 1.149 6.579 -3.488 1.00 54.69 98 SER A O 1
ATOM 788 N N . GLN A 1 99 ? -0.100 7.883 -2.196 1.00 57.81 99 GLN A N 1
ATOM 789 C CA . GLN A 1 99 ? 0.001 9.072 -3.057 1.00 5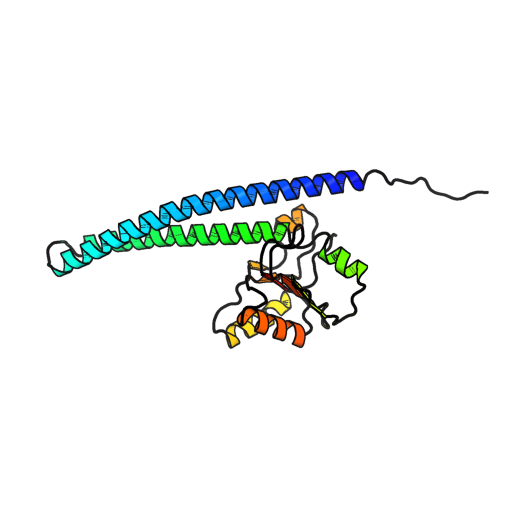7.81 99 GLN A CA 1
ATOM 790 C C . GLN A 1 99 ? 1.404 9.682 -3.024 1.00 57.81 99 GLN A C 1
ATOM 792 O O . GLN A 1 99 ? 1.941 10.052 -4.067 1.00 57.81 99 GLN A O 1
ATOM 797 N N . ILE A 1 100 ? 2.014 9.747 -1.840 1.00 59.41 100 ILE A N 1
ATOM 798 C CA . ILE A 1 100 ? 3.399 10.188 -1.664 1.00 59.41 100 ILE A CA 1
ATOM 799 C C . ILE A 1 100 ? 4.340 9.194 -2.360 1.00 59.41 100 ILE A C 1
ATOM 801 O O . ILE A 1 100 ? 5.242 9.629 -3.077 1.00 59.41 100 ILE A O 1
ATOM 805 N N . ALA A 1 101 ? 4.103 7.883 -2.211 1.00 51.53 101 ALA A N 1
ATOM 806 C CA . ALA A 1 101 ? 4.829 6.836 -2.926 1.00 51.53 101 ALA A CA 1
ATOM 807 C C . ALA A 1 101 ? 4.697 7.021 -4.441 1.00 51.53 101 ALA A C 1
ATOM 809 O O . ALA A 1 101 ? 5.710 7.249 -5.078 1.00 51.53 101 ALA A O 1
ATOM 810 N N . ASN A 1 102 ? 3.487 7.101 -4.999 1.00 48.75 102 ASN A N 1
ATOM 811 C CA . ASN A 1 102 ? 3.241 7.350 -6.430 1.00 48.75 102 ASN A CA 1
ATOM 812 C C . ASN A 1 102 ? 3.950 8.596 -6.990 1.00 48.75 102 ASN A C 1
ATOM 814 O O . ASN A 1 102 ? 4.317 8.644 -8.159 1.00 48.75 102 ASN A O 1
ATOM 818 N N . VAL A 1 103 ? 4.123 9.639 -6.176 1.00 50.94 103 VAL A N 1
ATOM 819 C CA . VAL A 1 103 ? 4.810 10.871 -6.592 1.00 50.94 103 VAL A CA 1
ATOM 820 C C . VAL A 1 103 ? 6.329 10.741 -6.556 1.00 50.94 103 VAL A C 1
ATOM 822 O O . VAL A 1 103 ? 7.023 11.375 -7.358 1.00 50.94 103 VAL A O 1
ATOM 825 N N . LEU A 1 104 ? 6.850 9.939 -5.630 1.00 51.06 104 LEU A N 1
ATOM 826 C CA . LEU A 1 104 ? 8.284 9.722 -5.447 1.00 51.06 104 LEU A CA 1
ATOM 827 C C . LEU A 1 104 ? 8.810 8.491 -6.199 1.00 51.06 104 LEU A C 1
ATOM 829 O O . LEU A 1 104 ? 10.009 8.421 -6.468 1.00 51.06 104 LEU A O 1
ATOM 833 N N . VAL A 1 105 ? 7.916 7.598 -6.615 1.00 47.62 105 VAL A N 1
ATOM 834 C CA . VAL A 1 105 ? 8.147 6.436 -7.470 1.00 47.62 105 VAL A CA 1
ATOM 835 C C . VAL A 1 105 ? 8.246 6.929 -8.925 1.00 47.62 105 VAL A C 1
ATOM 837 O O . VAL A 1 105 ? 7.293 7.353 -9.568 1.00 47.62 105 VAL A O 1
ATOM 840 N N . GLU A 1 106 ? 9.486 6.893 -9.422 1.00 50.09 106 GLU A N 1
ATOM 841 C CA . GLU A 1 106 ? 9.834 6.565 -10.816 1.00 50.09 106 GLU A CA 1
ATOM 842 C C . GLU A 1 106 ? 9.808 7.622 -11.921 1.00 50.09 106 GLU A C 1
ATOM 844 O O . GLU A 1 106 ? 9.215 7.420 -12.977 1.00 50.09 106 GLU A O 1
ATOM 849 N N . THR A 1 107 ? 10.590 8.702 -11.814 1.00 46.81 107 THR A N 1
ATOM 850 C CA . THR A 1 107 ? 10.776 9.549 -13.019 1.00 46.81 107 THR A CA 1
ATOM 851 C C . THR A 1 107 ? 12.193 9.911 -13.407 1.00 46.81 107 THR A C 1
ATOM 853 O O . THR A 1 107 ? 12.394 10.371 -14.531 1.00 46.81 107 THR A O 1
ATOM 856 N N . GLN A 1 108 ? 13.192 9.662 -12.559 1.00 46.22 108 GLN A N 1
ATOM 857 C CA . GLN A 1 108 ? 14.575 9.947 -12.941 1.00 46.22 108 GLN A CA 1
ATOM 858 C C . GLN A 1 108 ? 15.602 9.021 -12.299 1.00 46.22 108 GLN A C 1
ATOM 860 O O . GLN A 1 108 ? 16.461 8.545 -13.027 1.00 46.22 108 GLN A O 1
ATOM 865 N N . ALA A 1 109 ? 15.513 8.691 -11.007 1.00 48.59 109 ALA A N 1
ATOM 866 C CA . ALA A 1 109 ? 16.566 7.918 -10.342 1.00 48.59 109 ALA A CA 1
ATOM 867 C C . ALA A 1 109 ? 16.671 6.467 -10.853 1.00 48.59 109 ALA A C 1
ATOM 869 O O . ALA A 1 109 ? 17.732 6.074 -11.330 1.00 48.59 109 ALA A O 1
ATOM 870 N N . ASP A 1 110 ? 15.575 5.704 -10.863 1.00 49.47 110 ASP A N 1
ATOM 871 C CA . ASP A 1 110 ? 15.579 4.295 -11.293 1.00 49.47 110 ASP A CA 1
ATOM 872 C C . ASP A 1 110 ? 15.799 4.121 -12.805 1.00 49.47 110 ASP A C 1
ATOM 874 O O . ASP A 1 110 ? 16.550 3.241 -13.234 1.00 49.47 110 ASP A O 1
ATOM 878 N N . ALA A 1 111 ? 15.202 4.993 -13.624 1.00 55.16 111 ALA A N 1
ATOM 879 C CA . ALA A 1 111 ? 15.409 5.004 -15.071 1.00 55.16 111 ALA A CA 1
ATOM 880 C C . ALA A 1 111 ? 16.826 5.477 -15.446 1.00 55.16 111 ALA A C 1
ATOM 882 O O . ALA A 1 111 ? 17.465 4.871 -16.310 1.00 55.16 111 ALA A O 1
ATOM 883 N N . GLU A 1 112 ? 17.374 6.511 -14.789 1.00 53.84 112 GLU A N 1
ATOM 884 C CA . GLU A 1 112 ? 18.772 6.905 -15.002 1.00 53.84 112 GLU A CA 1
ATOM 885 C C . GLU A 1 112 ? 19.743 5.846 -14.501 1.00 53.84 112 GLU A C 1
ATOM 887 O O . GLU A 1 112 ? 20.747 5.618 -15.171 1.00 53.84 112 GLU A O 1
ATOM 892 N N . LEU A 1 113 ? 19.477 5.198 -13.367 1.00 54.12 113 LEU A N 1
ATOM 893 C CA . LEU A 1 113 ? 20.337 4.152 -12.825 1.00 54.12 113 LEU A CA 1
ATOM 894 C C . LEU A 1 113 ? 20.330 2.925 -13.744 1.00 54.12 113 LEU A C 1
ATOM 896 O O . LEU A 1 113 ? 21.396 2.441 -14.112 1.00 54.12 113 LEU A O 1
ATOM 900 N N . ALA A 1 114 ? 19.162 2.486 -14.225 1.00 54.16 114 ALA A N 1
ATOM 901 C CA . ALA A 1 114 ? 19.062 1.418 -15.221 1.00 54.16 114 ALA A CA 1
ATOM 902 C C . ALA A 1 114 ? 19.765 1.783 -16.541 1.00 54.16 114 ALA A C 1
ATOM 904 O O . ALA A 1 114 ? 20.493 0.960 -17.106 1.00 54.16 114 ALA A O 1
ATOM 905 N N . ARG A 1 115 ? 19.610 3.032 -17.008 1.00 57.38 115 ARG A N 1
ATOM 906 C CA . ARG A 1 115 ? 20.257 3.525 -18.233 1.00 57.38 115 ARG A CA 1
ATOM 907 C C . ARG A 1 115 ? 21.774 3.660 -18.078 1.00 57.38 115 ARG A C 1
ATOM 909 O O . ARG A 1 115 ? 22.505 3.331 -19.010 1.00 57.38 115 ARG A O 1
ATOM 916 N N . LYS A 1 116 ? 22.252 4.130 -16.920 1.00 54.66 116 LYS A N 1
ATOM 917 C CA . LYS A 1 116 ? 23.682 4.269 -16.591 1.00 54.66 116 LYS A CA 1
ATOM 918 C C . LYS A 1 116 ? 24.343 2.904 -16.403 1.00 54.66 116 LYS A C 1
ATOM 920 O O . LYS A 1 116 ? 25.461 2.719 -16.870 1.00 54.66 116 LYS A O 1
ATOM 925 N N . LEU A 1 117 ? 23.647 1.947 -15.788 1.00 57.25 117 LEU A N 1
ATOM 926 C CA . LEU A 1 117 ? 24.185 0.616 -15.497 1.00 57.25 117 LEU A CA 1
ATOM 927 C C . LEU A 1 117 ? 24.059 -0.382 -16.660 1.00 57.25 117 LEU A C 1
ATOM 929 O O . LEU A 1 117 ? 24.632 -1.462 -16.560 1.00 57.25 117 LEU A O 1
ATOM 933 N N . LYS A 1 118 ? 23.339 -0.049 -17.750 1.00 61.97 118 LYS A N 1
ATOM 934 C CA . LYS A 1 118 ? 23.084 -0.946 -18.903 1.00 61.97 118 LYS A CA 1
ATOM 935 C C . LYS A 1 118 ? 22.768 -2.377 -18.453 1.00 61.97 118 LYS A C 1
ATOM 937 O O . LYS A 1 118 ? 23.383 -3.337 -18.918 1.00 61.97 118 LYS A O 1
ATOM 942 N N . LEU A 1 119 ? 21.858 -2.508 -17.489 1.00 66.69 119 LEU A N 1
ATOM 943 C CA . LEU A 1 119 ? 21.640 -3.787 -16.825 1.00 66.69 119 LEU A CA 1
ATOM 944 C C . LEU A 1 119 ? 21.212 -4.847 -17.832 1.00 66.69 119 LEU A C 1
ATOM 946 O O . LEU A 1 119 ? 20.233 -4.676 -18.561 1.00 66.69 119 LEU A O 1
ATOM 950 N N . ALA A 1 120 ? 21.949 -5.955 -17.852 1.00 76.88 120 ALA A N 1
ATOM 951 C CA . ALA A 1 120 ? 21.584 -7.109 -18.648 1.00 76.88 120 ALA A CA 1
ATOM 952 C C . ALA A 1 120 ? 20.215 -7.648 -18.203 1.00 76.88 120 ALA A C 1
ATOM 954 O O . ALA A 1 120 ? 19.768 -7.452 -17.066 1.00 76.88 120 ALA A O 1
ATOM 955 N N . ARG A 1 121 ? 19.530 -8.344 -19.109 1.00 81.38 121 ARG A N 1
ATOM 956 C CA . ARG A 1 121 ? 18.322 -9.103 -18.773 1.00 81.38 121 ARG A CA 1
ATOM 957 C C . ARG A 1 121 ? 18.663 -10.108 -17.665 1.00 81.38 121 ARG A C 1
ATOM 959 O O . ARG A 1 121 ? 19.680 -10.789 -17.753 1.00 81.38 121 ARG A O 1
ATOM 966 N N . GLY A 1 122 ? 17.844 -10.167 -16.619 1.00 83.56 122 GLY A N 1
ATOM 967 C CA . GLY A 1 122 ? 18.076 -11.018 -15.449 1.00 83.56 122 GLY A CA 1
ATOM 968 C C . GLY A 1 122 ? 19.148 -10.529 -14.471 1.00 83.56 122 GLY A C 1
ATOM 969 O O . GLY A 1 122 ? 19.448 -11.239 -13.515 1.00 83.56 122 GLY A O 1
ATOM 970 N N . ALA A 1 123 ? 19.719 -9.335 -14.661 1.00 84.88 123 ALA A N 1
ATOM 971 C CA . ALA A 1 123 ? 20.649 -8.773 -13.687 1.00 84.88 123 ALA A CA 1
ATOM 972 C C . ALA A 1 123 ? 19.939 -8.482 -12.355 1.00 84.88 123 ALA A C 1
ATOM 974 O O . ALA A 1 123 ? 18.853 -7.894 -12.336 1.00 84.88 123 ALA A O 1
ATOM 975 N N . LEU A 1 124 ? 20.580 -8.876 -11.254 1.00 86.12 124 LEU A N 1
ATOM 976 C CA . LEU A 1 124 ? 20.146 -8.614 -9.887 1.00 86.12 124 LEU A CA 1
ATOM 977 C C . LEU A 1 124 ? 21.166 -7.698 -9.207 1.00 86.12 124 LEU A C 1
ATOM 979 O O . LEU A 1 124 ? 22.339 -8.047 -9.098 1.00 86.12 124 LEU A O 1
ATOM 983 N N . ILE A 1 125 ? 20.709 -6.547 -8.726 1.00 80.12 125 ILE A N 1
ATOM 984 C CA . ILE A 1 125 ? 21.483 -5.640 -7.878 1.00 80.12 125 ILE A CA 1
ATOM 985 C C . ILE A 1 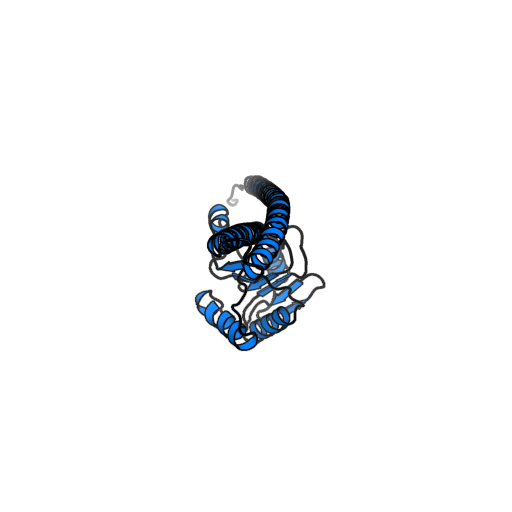125 ? 20.923 -5.730 -6.468 1.00 80.12 125 ILE A C 1
ATOM 987 O O . ILE A 1 125 ? 19.711 -5.672 -6.268 1.00 80.12 125 ILE A O 1
ATOM 991 N N . ARG A 1 126 ? 21.814 -5.832 -5.487 1.00 79.44 126 ARG A N 1
ATOM 992 C CA . ARG A 1 126 ? 21.485 -5.706 -4.069 1.00 79.44 126 ARG A CA 1
ATOM 993 C C . ARG A 1 126 ? 22.421 -4.672 -3.467 1.00 79.44 126 ARG A C 1
ATOM 995 O O . ARG A 1 126 ? 23.636 -4.821 -3.561 1.00 79.44 126 ARG A O 1
ATOM 1002 N N . THR A 1 127 ? 21.857 -3.637 -2.869 1.00 70.94 127 THR A N 1
ATOM 1003 C CA . THR A 1 127 ? 22.585 -2.682 -2.029 1.00 70.94 127 THR A CA 1
ATOM 1004 C C . THR A 1 127 ? 22.109 -2.832 -0.587 1.00 70.94 127 THR A C 1
ATOM 1006 O O . THR A 1 127 ? 21.312 -3.724 -0.280 1.00 70.94 127 THR A O 1
ATOM 1009 N N . THR A 1 128 ? 22.595 -1.978 0.310 1.00 66.69 128 THR A N 1
ATOM 1010 C CA . THR A 1 128 ? 22.046 -1.853 1.664 1.00 66.69 128 THR A CA 1
ATOM 1011 C C . THR A 1 128 ? 20.622 -1.302 1.641 1.00 66.69 128 THR A C 1
ATOM 1013 O O . THR A 1 128 ? 19.779 -1.815 2.362 1.00 66.69 128 THR A O 1
ATOM 1016 N N . SER A 1 129 ? 20.315 -0.349 0.759 1.00 62.38 129 SER A N 1
ATOM 1017 C CA . SER A 1 129 ? 19.042 0.384 0.745 1.00 62.38 129 SER A CA 1
ATOM 1018 C C . SER A 1 129 ? 17.972 -0.189 -0.194 1.00 62.38 129 SER A C 1
ATOM 1020 O O . SER A 1 129 ? 16.782 0.038 0.027 1.00 62.38 129 SER A O 1
ATOM 1022 N N . PHE A 1 130 ? 18.346 -0.959 -1.224 1.00 79.44 130 PHE A N 1
ATOM 1023 C CA . PHE A 1 130 ? 17.378 -1.527 -2.171 1.00 79.44 130 PHE A CA 1
ATOM 1024 C C . PHE A 1 130 ? 17.851 -2.817 -2.864 1.00 79.44 130 PHE A C 1
ATOM 1026 O O . PHE A 1 130 ? 19.028 -3.193 -2.843 1.00 79.44 130 PHE A O 1
ATOM 1033 N N . ILE A 1 131 ? 16.908 -3.501 -3.512 1.00 85.31 131 ILE A N 1
ATOM 1034 C CA . ILE A 1 131 ? 17.129 -4.653 -4.392 1.00 85.31 131 ILE A CA 1
ATOM 1035 C C . ILE A 1 131 ? 16.456 -4.363 -5.730 1.00 85.31 131 ILE A C 1
ATOM 1037 O O . ILE A 1 131 ? 15.324 -3.897 -5.759 1.00 85.31 131 ILE A O 1
ATOM 1041 N N . ARG A 1 132 ? 17.117 -4.679 -6.841 1.00 86.31 132 ARG A N 1
ATOM 1042 C CA . ARG A 1 132 ? 16.537 -4.549 -8.178 1.00 86.31 132 ARG A CA 1
ATOM 1043 C C . ARG A 1 132 ? 16.812 -5.778 -9.013 1.00 86.31 132 ARG A C 1
ATOM 1045 O O . ARG A 1 132 ? 17.961 -6.196 -9.129 1.00 86.31 132 ARG A O 1
ATOM 1052 N N . PHE A 1 133 ? 15.780 -6.291 -9.664 1.00 90.31 133 PHE A N 1
ATOM 1053 C CA . PHE A 1 133 ? 15.892 -7.371 -10.630 1.00 90.31 133 PHE A CA 1
ATOM 1054 C C . PHE A 1 133 ? 15.327 -6.930 -11.977 1.00 90.31 133 PHE A C 1
ATOM 1056 O O . PHE A 1 133 ? 14.171 -6.530 -12.083 1.00 90.31 133 PHE A O 1
ATOM 1063 N N . ASN A 1 134 ? 16.143 -7.017 -13.027 1.00 85.19 134 ASN A N 1
ATOM 1064 C CA . ASN A 1 134 ? 15.785 -6.502 -14.353 1.00 85.19 134 ASN A CA 1
ATOM 1065 C C . ASN A 1 134 ? 14.842 -7.428 -15.152 1.00 85.19 134 ASN A C 1
ATOM 1067 O O . ASN A 1 134 ? 14.552 -7.158 -16.317 1.00 85.19 134 ASN A O 1
ATOM 1071 N N . GLY A 1 135 ? 14.379 -8.524 -14.539 1.00 87.75 135 GLY A N 1
ATOM 1072 C CA . GLY A 1 135 ? 13.473 -9.495 -15.147 1.00 87.75 135 GLY A CA 1
ATOM 1073 C C . GLY A 1 135 ? 14.120 -10.331 -16.254 1.00 87.75 135 GLY A C 1
ATOM 1074 O O . GLY A 1 135 ? 15.076 -9.927 -16.919 1.00 87.75 135 GLY A O 1
ATOM 1075 N N . THR A 1 136 ? 13.585 -11.525 -16.479 1.00 87.19 136 THR A N 1
ATOM 1076 C CA . THR A 1 136 ? 13.934 -12.387 -17.620 1.00 87.19 136 THR A CA 1
ATOM 1077 C C . THR A 1 136 ? 12.744 -12.663 -18.527 1.00 87.19 136 THR A C 1
ATOM 1079 O O . THR A 1 136 ? 12.953 -13.178 -19.624 1.00 87.19 136 THR A O 1
ATOM 1082 N N . SER A 1 137 ? 11.540 -12.231 -18.155 1.00 79.69 137 SER A N 1
ATOM 1083 C CA . SER A 1 137 ? 10.289 -12.455 -18.884 1.00 79.69 137 SER A CA 1
ATOM 1084 C C . SER A 1 137 ? 9.587 -11.133 -19.211 1.00 79.69 137 SER A C 1
ATOM 1086 O O . SER A 1 137 ? 9.912 -10.082 -18.657 1.00 79.69 137 SER A O 1
ATOM 1088 N N . GLY A 1 138 ? 8.643 -11.165 -20.156 1.00 77.50 138 GLY A N 1
ATOM 1089 C CA . GLY A 1 138 ? 7.685 -10.069 -20.308 1.00 77.50 138 GLY A CA 1
ATOM 1090 C C . GLY A 1 138 ? 6.792 -10.002 -19.069 1.00 77.50 138 GLY A C 1
ATOM 1091 O O . GLY A 1 138 ? 6.409 -11.043 -18.548 1.00 77.50 138 GLY A O 1
ATOM 1092 N N . TRP A 1 139 ? 6.499 -8.795 -18.594 1.00 85.06 139 TRP A N 1
ATOM 1093 C CA . TRP A 1 139 ? 5.561 -8.555 -17.501 1.00 85.06 139 TRP A CA 1
ATOM 1094 C C . TRP A 1 139 ? 4.443 -7.636 -17.982 1.00 85.06 139 TRP A C 1
ATOM 1096 O O . TRP A 1 139 ? 4.706 -6.704 -18.748 1.00 85.06 139 TRP A O 1
ATOM 1106 N N . SER A 1 140 ? 3.225 -7.913 -17.519 1.00 84.50 140 SER A N 1
ATOM 1107 C CA . SER A 1 140 ? 2.045 -7.071 -17.689 1.00 84.50 140 SER A CA 1
ATOM 1108 C C . SER A 1 140 ? 1.140 -7.190 -16.463 1.00 84.50 140 SER A C 1
ATOM 1110 O O . SER A 1 140 ? 1.171 -8.212 -15.775 1.00 84.50 140 SER A O 1
ATOM 1112 N N . LEU A 1 141 ? 0.272 -6.206 -16.212 1.00 80.81 141 LEU A N 1
ATOM 1113 C CA . LEU A 1 141 ? -0.726 -6.336 -15.136 1.00 80.81 141 LEU A CA 1
ATOM 1114 C C . LEU A 1 141 ? -1.742 -7.459 -15.383 1.00 80.81 141 LEU A C 1
ATOM 1116 O O . LEU A 1 141 ? -2.326 -7.967 -14.429 1.00 80.81 141 LEU A O 1
ATOM 1120 N N . GLY A 1 142 ? -1.897 -7.919 -16.629 1.00 75.75 142 GLY A N 1
ATOM 1121 C CA . GLY A 1 142 ? -2.668 -9.125 -16.941 1.00 75.75 142 GLY A CA 1
ATOM 1122 C C . GLY A 1 142 ? -2.113 -10.391 -16.276 1.00 75.75 142 GLY A C 1
ATOM 1123 O O . GLY A 1 142 ? -2.849 -11.356 -16.095 1.00 75.75 142 GLY A O 1
ATOM 1124 N N . ASP A 1 143 ? -0.845 -10.383 -15.852 1.00 82.56 143 ASP A N 1
ATOM 1125 C CA . ASP A 1 143 ? -0.201 -11.471 -15.110 1.00 82.56 143 ASP A CA 1
ATOM 1126 C C . ASP A 1 143 ? -0.233 -11.274 -13.583 1.00 82.56 143 ASP A C 1
ATOM 1128 O O . ASP A 1 143 ? 0.217 -12.152 -12.841 1.00 82.56 143 ASP A O 1
ATOM 1132 N N . ALA A 1 144 ? -0.787 -10.161 -13.085 1.00 85.88 144 ALA A N 1
ATOM 1133 C CA . ALA A 1 144 ? -0.791 -9.838 -11.657 1.00 85.88 144 ALA A CA 1
ATOM 1134 C C . ALA A 1 144 ? -1.536 -10.869 -10.800 1.00 85.88 144 ALA A C 1
ATOM 1136 O O . ALA A 1 144 ? -1.190 -11.068 -9.634 1.00 85.88 144 ALA A O 1
ATOM 1137 N N . TRP A 1 145 ? -2.526 -11.562 -11.369 1.00 80.75 145 TRP A N 1
ATOM 1138 C CA . TRP A 1 145 ? -3.244 -12.633 -10.676 1.00 80.75 145 TRP A CA 1
ATOM 1139 C C . TRP A 1 145 ? -2.306 -13.767 -10.240 1.00 80.75 145 TRP A C 1
ATOM 1141 O O . TRP A 1 145 ? -2.497 -14.315 -9.164 1.00 80.75 145 TRP A O 1
ATOM 1151 N N . LYS A 1 146 ? -1.233 -14.064 -10.990 1.00 88.56 146 LYS A N 1
A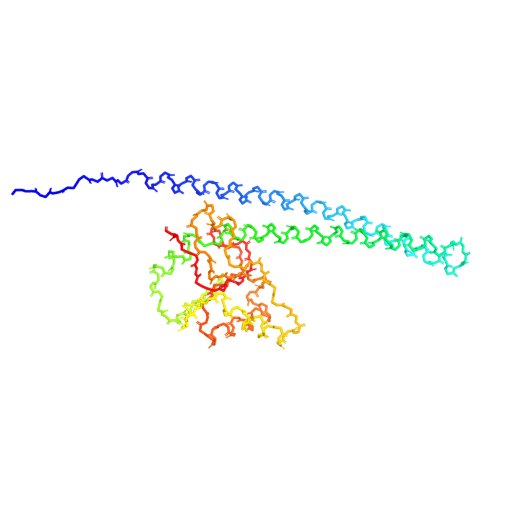TOM 1152 C CA . LYS A 1 146 ? -0.260 -15.115 -10.630 1.00 88.56 146 LYS A CA 1
ATOM 1153 C C . LYS A 1 146 ? 0.472 -14.787 -9.329 1.00 88.56 146 LYS A C 1
ATOM 1155 O O . LYS A 1 146 ? 0.704 -15.670 -8.507 1.00 88.56 146 LYS A O 1
ATOM 1160 N N . VAL A 1 147 ? 0.824 -13.513 -9.142 1.00 91.62 147 VAL A N 1
ATOM 1161 C CA . VAL A 1 147 ? 1.483 -13.016 -7.924 1.00 91.62 147 VAL A CA 1
ATOM 1162 C C . VAL A 1 147 ? 0.508 -13.032 -6.747 1.00 91.62 147 VAL A C 1
ATOM 1164 O O . VAL A 1 147 ? 0.865 -13.478 -5.658 1.00 91.62 147 VAL A O 1
ATOM 1167 N N . GLN A 1 148 ? -0.734 -12.594 -6.978 1.00 86.06 148 GLN A N 1
ATOM 1168 C CA . GLN A 1 148 ? -1.792 -12.612 -5.967 1.00 86.06 148 GLN A CA 1
ATOM 1169 C C . GLN A 1 148 ? -2.111 -14.039 -5.501 1.00 86.06 148 GLN A C 1
ATOM 1171 O O . GLN A 1 148 ? -2.131 -14.272 -4.296 1.00 86.06 148 GLN A O 1
ATOM 1176 N N . THR A 1 149 ? -2.271 -14.992 -6.429 1.00 81.00 149 THR A N 1
ATOM 1177 C CA . THR A 1 149 ? -2.521 -16.411 -6.128 1.00 81.00 149 THR A CA 1
ATOM 1178 C C . THR A 1 149 ? -1.374 -17.029 -5.338 1.00 81.00 149 THR A C 1
ATOM 1180 O O . THR A 1 149 ? -1.610 -17.639 -4.301 1.00 81.00 149 THR A O 1
ATOM 1183 N N . PHE A 1 150 ? -0.122 -16.821 -5.764 1.00 96.44 150 PHE A N 1
ATOM 1184 C CA . PHE A 1 150 ? 1.040 -17.284 -5.001 1.00 96.44 150 PHE A CA 1
ATOM 1185 C C . PHE A 1 150 ? 1.001 -16.786 -3.549 1.00 96.44 150 PHE A C 1
ATOM 1187 O O . PHE A 1 150 ? 1.202 -17.566 -2.613 1.00 96.44 150 PHE A O 1
ATOM 1194 N N . PHE A 1 151 ? 0.737 -15.491 -3.361 1.00 92.38 151 PHE A N 1
ATOM 1195 C CA . PHE A 1 151 ? 0.729 -14.882 -2.039 1.00 92.38 151 PHE A CA 1
ATOM 1196 C C . PHE A 1 151 ? -0.426 -15.409 -1.179 1.00 92.38 151 PHE A C 1
ATOM 1198 O O . PHE A 1 151 ? -0.202 -15.803 -0.034 1.00 92.38 151 PHE A O 1
ATOM 1205 N N . SER A 1 152 ? -1.638 -15.494 -1.738 1.00 79.00 152 SER A N 1
ATOM 1206 C CA . SER A 1 152 ? -2.805 -16.023 -1.026 1.00 79.00 152 SER A CA 1
ATOM 1207 C C . SER A 1 152 ? -2.656 -17.496 -0.672 1.00 79.00 152 SER A C 1
ATOM 1209 O O . SER A 1 152 ? -3.009 -17.897 0.436 1.00 79.00 152 SER A O 1
ATOM 1211 N N . ASP A 1 153 ? -2.085 -18.304 -1.563 1.00 88.00 153 ASP A N 1
ATOM 1212 C CA . ASP A 1 153 ? -1.882 -19.729 -1.313 1.00 88.00 153 ASP A CA 1
ATOM 1213 C C . ASP A 1 153 ? -0.838 -19.963 -0.219 1.00 88.00 153 ASP A C 1
ATOM 1215 O O . ASP A 1 153 ? -1.016 -20.865 0.606 1.00 88.00 153 ASP A O 1
ATOM 1219 N N . THR A 1 154 ? 0.199 -19.122 -0.175 1.00 91.12 154 THR A N 1
ATOM 1220 C CA . THR A 1 154 ? 1.303 -19.218 0.791 1.00 91.12 154 THR A CA 1
ATOM 1221 C C . THR A 1 154 ? 0.916 -18.676 2.168 1.00 91.12 154 THR A C 1
ATOM 1223 O O . THR A 1 154 ? 1.173 -19.329 3.176 1.00 91.12 154 THR A O 1
ATOM 1226 N N . PHE A 1 155 ? 0.274 -17.505 2.225 1.00 88.50 155 PHE A N 1
ATOM 1227 C CA . PHE A 1 155 ? 0.040 -16.763 3.474 1.00 88.50 155 PHE A CA 1
ATOM 1228 C C . PHE A 1 155 ? -1.421 -16.732 3.928 1.00 88.50 155 PHE A C 1
ATOM 1230 O O . PHE A 1 155 ? -1.720 -16.170 4.978 1.00 88.50 155 PHE A O 1
ATOM 1237 N N . LYS A 1 156 ? -2.339 -17.326 3.154 1.00 90.88 156 LYS A N 1
ATOM 1238 C CA . LYS A 1 156 ? -3.786 -17.386 3.442 1.00 90.88 156 LYS A CA 1
ATOM 1239 C C . LYS A 1 156 ? -4.437 -16.012 3.637 1.00 90.88 156 LYS A C 1
ATOM 1241 O O . LYS A 1 156 ? -5.434 -15.882 4.340 1.00 90.88 156 LYS A O 1
ATOM 1246 N N . LYS A 1 157 ? -3.885 -14.989 2.982 1.00 84.44 157 LYS A N 1
ATOM 1247 C CA . LYS A 1 157 ? -4.374 -13.605 2.992 1.00 84.44 157 LYS A CA 1
ATOM 1248 C C . LYS A 1 157 ? -4.101 -12.927 1.641 1.00 84.44 157 LYS A C 1
ATOM 1250 O O . LYS A 1 157 ? -3.206 -13.378 0.924 1.00 84.44 157 LYS A O 1
ATOM 1255 N N . PRO A 1 158 ? -4.846 -11.874 1.265 1.00 76.38 158 PRO A N 1
ATOM 1256 C CA . PRO A 1 158 ? -4.609 -11.173 0.006 1.00 76.38 158 PRO A CA 1
ATOM 1257 C C . PRO A 1 158 ? -3.243 -10.473 -0.012 1.00 76.38 158 PRO A C 1
ATOM 1259 O O . PRO A 1 158 ? -2.719 -10.072 1.029 1.00 76.38 158 PRO A O 1
ATOM 1262 N N . LEU A 1 159 ? -2.682 -10.304 -1.212 1.00 85.62 159 LEU A N 1
ATOM 1263 C CA . LEU A 1 159 ? -1.485 -9.492 -1.434 1.00 85.62 159 LEU A CA 1
ATOM 1264 C C . LEU A 1 159 ? -1.794 -8.028 -1.063 1.00 85.62 159 LEU A C 1
ATOM 1266 O O . LEU A 1 159 ? -2.766 -7.484 -1.592 1.00 85.62 159 LEU A O 1
ATOM 1270 N N . PRO A 1 160 ? -1.010 -7.373 -0.185 1.00 84.38 160 PRO A N 1
ATOM 1271 C CA . PRO A 1 160 ? -1.273 -5.997 0.232 1.00 84.38 160 PRO A CA 1
ATOM 1272 C C . PRO A 1 160 ? -0.820 -5.010 -0.855 1.00 84.38 160 PRO A C 1
ATOM 1274 O O . PRO A 1 160 ? 0.241 -4.396 -0.763 1.00 84.38 160 PRO A O 1
ATOM 1277 N N . ILE A 1 161 ? -1.608 -4.899 -1.923 1.00 80.56 161 ILE A N 1
ATOM 1278 C CA . ILE A 1 161 ? -1.360 -3.982 -3.040 1.00 80.56 161 ILE A CA 1
ATOM 1279 C C . ILE A 1 161 ? -1.641 -2.544 -2.578 1.00 80.56 161 ILE A C 1
ATOM 1281 O O . ILE A 1 161 ? -2.749 -2.241 -2.140 1.00 80.56 161 ILE A O 1
ATOM 1285 N N . ALA A 1 162 ? -0.646 -1.666 -2.694 1.00 76.56 162 ALA A N 1
ATOM 1286 C CA . ALA A 1 162 ? -0.769 -0.224 -2.471 1.00 76.56 162 ALA A CA 1
ATOM 1287 C C . ALA A 1 162 ? -1.269 0.500 -3.726 1.00 76.56 162 ALA A C 1
ATOM 1289 O O . ALA A 1 162 ? -2.111 1.394 -3.653 1.00 76.56 162 ALA A O 1
ATOM 1290 N N . VAL A 1 163 ? -0.738 0.106 -4.888 1.00 75.69 163 VAL A N 1
ATOM 1291 C CA . VAL A 1 163 ? -0.984 0.756 -6.180 1.00 75.69 163 VAL A CA 1
ATOM 1292 C C . VAL A 1 163 ? -1.109 -0.313 -7.252 1.00 75.69 163 VAL A C 1
ATOM 1294 O O . VAL A 1 163 ? -0.268 -1.204 -7.329 1.00 75.69 163 VAL A O 1
ATOM 1297 N N . PHE A 1 164 ? -2.132 -0.221 -8.101 1.00 75.31 164 PHE A N 1
ATOM 1298 C CA . PHE A 1 164 ? -2.354 -1.148 -9.209 1.00 75.31 164 PHE A CA 1
ATOM 1299 C C . PHE A 1 164 ? -2.445 -0.387 -10.539 1.00 75.31 164 PHE A C 1
ATOM 1301 O O . PHE A 1 164 ? -3.503 0.128 -10.893 1.00 75.31 164 PHE A O 1
ATOM 1308 N N . GLY A 1 165 ? -1.337 -0.325 -11.281 1.00 75.75 165 GLY A N 1
ATOM 1309 C CA . GLY A 1 165 ? -1.267 0.310 -12.598 1.00 75.75 165 GLY A CA 1
ATOM 1310 C C . GLY A 1 165 ? -1.255 1.834 -12.597 1.00 75.75 165 GLY A C 1
ATOM 1311 O O . GLY A 1 165 ? -0.662 2.471 -11.729 1.00 75.75 165 GLY A O 1
ATOM 1312 N N . GLN A 1 166 ? -1.860 2.409 -13.640 1.00 67.88 166 GLN A N 1
ATOM 1313 C CA . GLN A 1 166 ? -1.902 3.850 -13.886 1.00 67.88 166 GLN A CA 1
ATOM 1314 C C . GLN A 1 166 ? -2.808 4.559 -12.864 1.00 67.88 166 GLN A C 1
ATOM 1316 O O . GLN A 1 166 ? -3.847 4.040 -12.467 1.00 67.88 166 GLN A O 1
ATOM 1321 N N . GLY A 1 167 ? -2.438 5.779 -12.473 1.00 58.09 167 GLY A N 1
ATOM 1322 C CA . GLY A 1 167 ? -3.203 6.612 -11.540 1.00 58.09 167 GLY A CA 1
ATOM 1323 C C . GLY A 1 167 ? -3.258 8.063 -12.016 1.00 58.09 167 GLY A C 1
ATOM 1324 O O . GLY A 1 167 ? -2.437 8.475 -12.830 1.00 58.09 167 GLY A O 1
ATOM 1325 N N . ALA A 1 168 ? -4.187 8.867 -11.486 1.00 55.31 168 ALA A N 1
ATOM 1326 C CA . ALA A 1 168 ? -4.441 10.241 -11.956 1.00 55.31 168 ALA A CA 1
ATOM 1327 C C . ALA A 1 168 ? -3.200 11.165 -11.937 1.00 55.31 168 ALA A C 1
ATOM 1329 O O . ALA A 1 168 ? -3.090 12.107 -12.724 1.00 55.31 168 ALA A O 1
ATOM 1330 N N . ILE A 1 169 ? -2.248 10.893 -11.042 1.00 52.72 169 ILE A N 1
ATOM 1331 C CA . ILE A 1 169 ? -0.971 11.613 -10.943 1.00 52.72 169 ILE A CA 1
ATOM 1332 C C . ILE A 1 169 ? -0.034 11.241 -12.106 1.00 52.72 169 ILE A C 1
ATOM 1334 O O . ILE A 1 169 ? 0.623 12.120 -12.667 1.00 52.72 169 ILE A O 1
ATOM 1338 N N . HIS A 1 170 ? -0.023 9.969 -12.517 1.00 57.97 170 HIS A N 1
ATOM 1339 C CA . HIS A 1 170 ? 0.766 9.476 -13.647 1.00 57.97 170 HIS A CA 1
ATOM 1340 C C . HIS A 1 170 ? 0.324 10.138 -14.965 1.00 57.97 170 HIS A C 1
ATOM 1342 O O . HIS A 1 170 ? 1.168 10.597 -15.740 1.00 57.97 170 HIS A O 1
ATOM 1348 N N . ASP A 1 171 ? -0.986 10.317 -15.164 1.00 59.06 171 ASP A N 1
ATOM 1349 C CA . ASP A 1 171 ? -1.541 10.997 -16.344 1.00 59.06 171 ASP A CA 1
ATOM 1350 C C . ASP A 1 171 ? -1.171 12.483 -16.377 1.00 59.06 171 ASP A C 1
ATOM 1352 O O . ASP A 1 171 ? -0.704 13.005 -17.395 1.00 59.06 171 ASP A O 1
ATOM 1356 N N . ARG A 1 172 ? -1.308 13.169 -15.233 1.00 56.81 172 ARG A N 1
ATOM 1357 C CA . ARG A 1 172 ? -1.007 14.603 -15.112 1.00 56.81 172 ARG A CA 1
ATOM 1358 C C . ARG A 1 172 ? 0.460 14.918 -15.415 1.00 56.81 172 ARG A C 1
ATOM 1360 O O . ARG A 1 172 ? 0.762 16.025 -15.862 1.00 56.81 172 ARG A O 1
ATOM 1367 N N . TRP A 1 173 ? 1.367 13.965 -15.192 1.00 55.72 173 TRP A N 1
ATOM 1368 C CA . TRP A 1 173 ? 2.813 14.140 -15.370 1.00 55.72 173 TRP A CA 1
ATOM 1369 C C . TRP A 1 173 ? 3.411 13.377 -16.559 1.00 55.72 173 TRP A C 1
ATOM 1371 O O . TRP A 1 173 ? 4.632 13.419 -16.743 1.00 55.72 173 TRP A O 1
ATOM 1381 N N . ARG A 1 174 ? 2.567 12.754 -17.398 1.00 61.97 174 ARG A N 1
ATOM 1382 C CA . ARG A 1 174 ? 2.970 11.962 -18.576 1.00 61.97 174 ARG A CA 1
ATOM 1383 C C . ARG A 1 174 ? 3.969 10.855 -18.230 1.00 61.97 174 ARG A C 1
ATOM 1385 O O . ARG A 1 174 ? 4.998 10.702 -18.893 1.00 61.97 174 ARG A O 1
ATOM 1392 N N . LEU A 1 175 ? 3.665 10.114 -17.175 1.00 59.72 175 LEU A N 1
ATOM 1393 C CA . LEU A 1 175 ? 4.429 8.956 -16.729 1.00 59.72 175 LEU A CA 1
ATOM 1394 C C . LEU A 1 175 ? 3.659 7.696 -17.081 1.00 59.72 175 LEU A C 1
ATOM 1396 O O . LEU A 1 175 ? 2.449 7.628 -16.864 1.00 59.72 175 LEU A O 1
ATOM 1400 N N . ASP A 1 176 ? 4.365 6.726 -17.641 1.00 63.88 176 ASP A N 1
ATOM 1401 C CA . ASP A 1 176 ? 3.792 5.446 -17.997 1.00 63.88 176 ASP A CA 1
ATOM 1402 C C . ASP A 1 176 ? 4.037 4.405 -16.898 1.00 63.88 176 ASP A C 1
ATOM 1404 O O . ASP A 1 176 ? 5.126 3.840 -16.825 1.00 63.88 176 ASP A O 1
ATOM 1408 N N . HIS A 1 177 ? 3.013 4.155 -16.078 1.00 66.19 177 HIS A N 1
ATOM 1409 C CA . HIS A 1 177 ? 2.983 3.143 -15.014 1.00 66.19 177 HIS A CA 1
ATOM 1410 C C . HIS A 1 177 ? 1.936 2.045 -15.331 1.00 66.19 177 HIS A C 1
ATOM 1412 O O . HIS A 1 177 ? 1.509 1.282 -14.461 1.00 66.19 177 HIS A O 1
ATOM 1418 N N . HIS A 1 178 ? 1.484 1.927 -16.592 1.00 68.12 178 HIS A N 1
ATOM 1419 C CA . HIS A 1 178 ? 0.344 1.064 -16.951 1.00 68.12 178 HIS A CA 1
ATOM 1420 C C . HIS A 1 178 ? 0.583 -0.432 -16.714 1.00 68.12 178 HIS A C 1
ATOM 1422 O O . HIS A 1 178 ? -0.361 -1.215 -16.745 1.00 68.12 178 HIS A O 1
ATOM 1428 N N . ASN A 1 179 ? 1.836 -0.843 -16.523 1.00 77.62 179 ASN A N 1
ATOM 1429 C CA . ASN A 1 179 ? 2.237 -2.238 -16.393 1.00 77.62 179 ASN A CA 1
ATOM 1430 C C . ASN A 1 179 ? 3.027 -2.506 -15.103 1.00 77.62 179 ASN A C 1
ATOM 1432 O O . ASN A 1 179 ? 3.861 -3.409 -15.077 1.00 77.62 179 ASN A O 1
ATOM 1436 N N . ALA A 1 180 ? 2.776 -1.746 -14.035 1.00 84.12 180 ALA A N 1
ATOM 1437 C CA . ALA A 1 180 ? 3.423 -1.944 -12.741 1.00 84.12 180 ALA A CA 1
ATOM 1438 C C . ALA A 1 180 ? 2.454 -1.818 -11.553 1.00 84.12 180 ALA A C 1
ATOM 1440 O O . ALA A 1 180 ? 1.356 -1.277 -11.682 1.00 84.12 180 ALA A O 1
ATOM 1441 N N . MET A 1 181 ? 2.841 -2.366 -10.402 1.00 83.69 181 MET A N 1
ATOM 1442 C CA . MET A 1 181 ? 2.075 -2.308 -9.153 1.00 83.69 181 MET A CA 1
ATOM 1443 C C . MET A 1 181 ? 3.001 -2.255 -7.938 1.00 83.69 181 MET A C 1
ATOM 1445 O O . MET A 1 181 ? 4.039 -2.915 -7.934 1.00 83.69 181 MET A O 1
ATOM 1449 N N . ASP A 1 182 ? 2.587 -1.547 -6.891 1.00 85.50 182 ASP A N 1
ATOM 1450 C CA . ASP A 1 182 ? 3.336 -1.438 -5.638 1.00 85.50 182 ASP A CA 1
ATOM 1451 C C . ASP A 1 182 ? 2.680 -2.256 -4.534 1.00 85.50 182 ASP A C 1
ATOM 1453 O O . ASP A 1 182 ? 1.457 -2.271 -4.383 1.00 85.50 182 ASP A O 1
ATOM 1457 N N . ILE A 1 183 ? 3.510 -2.922 -3.739 1.00 88.69 183 ILE A N 1
ATOM 1458 C CA . ILE A 1 183 ? 3.107 -3.804 -2.649 1.00 88.69 183 ILE A CA 1
ATOM 1459 C C . ILE A 1 183 ? 3.630 -3.243 -1.326 1.00 88.69 183 ILE A C 1
ATOM 1461 O O . ILE A 1 183 ? 4.837 -3.038 -1.160 1.00 88.69 183 ILE A O 1
ATOM 1465 N N . SER A 1 184 ? 2.728 -3.071 -0.358 1.00 88.69 184 SER A N 1
ATOM 1466 C CA . SER A 1 184 ? 3.010 -2.609 1.008 1.00 88.69 184 SER A CA 1
ATOM 1467 C C . SER A 1 184 ? 3.646 -3.710 1.864 1.00 88.69 184 SER A C 1
ATOM 1469 O O . SER A 1 184 ? 3.084 -4.142 2.871 1.00 88.69 184 SER A O 1
ATOM 1471 N N . LEU A 1 185 ? 4.816 -4.200 1.454 1.00 90.19 185 LEU A N 1
ATOM 1472 C CA . LEU A 1 185 ? 5.622 -5.156 2.212 1.00 90.19 185 LEU A CA 1
ATOM 1473 C C . LEU A 1 185 ? 7.046 -4.645 2.377 1.00 90.19 185 LEU A C 1
ATOM 1475 O O . LEU A 1 185 ? 7.669 -4.165 1.431 1.00 90.19 185 LEU A O 1
ATOM 1479 N N . HIS A 1 186 ? 7.599 -4.850 3.571 1.00 92.88 186 HIS A N 1
ATOM 1480 C CA . HIS A 1 186 ? 9.021 -4.637 3.797 1.00 92.88 186 HIS A CA 1
ATOM 1481 C C . HIS A 1 186 ? 9.832 -5.741 3.089 1.00 92.88 186 HIS A C 1
ATOM 1483 O O . HIS A 1 186 ? 9.541 -6.922 3.328 1.00 92.88 186 HIS A O 1
ATOM 1489 N N . PRO A 1 187 ? 10.874 -5.421 2.293 1.00 92.75 187 PRO A N 1
ATOM 1490 C CA . PRO A 1 187 ? 11.645 -6.418 1.540 1.00 92.75 187 PRO A CA 1
ATOM 1491 C C . PRO A 1 187 ? 12.248 -7.523 2.408 1.00 92.75 187 PRO A C 1
ATOM 1493 O O . PRO A 1 187 ? 12.303 -8.672 1.990 1.00 92.75 187 PRO A O 1
ATOM 1496 N N . ASP A 1 188 ? 12.679 -7.187 3.623 1.00 93.69 188 ASP A N 1
ATOM 1497 C CA . ASP A 1 188 ? 13.317 -8.134 4.552 1.00 93.69 188 ASP A CA 1
ATOM 1498 C C . ASP A 1 188 ? 12.341 -8.868 5.487 1.00 93.69 188 ASP A C 1
ATOM 1500 O O . ASP A 1 188 ? 12.763 -9.711 6.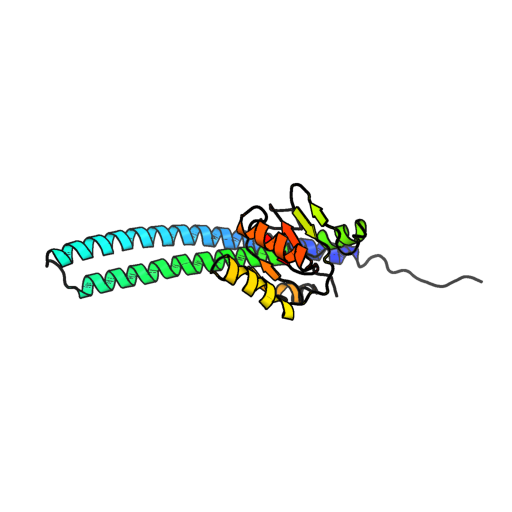274 1.00 93.69 188 ASP A O 1
ATOM 1504 N N . SER A 1 189 ? 11.036 -8.590 5.400 1.00 93.88 189 SER A N 1
ATOM 1505 C CA . SER A 1 189 ? 10.038 -9.413 6.097 1.00 93.88 189 SER A CA 1
ATOM 1506 C C . SER A 1 189 ? 9.978 -10.822 5.493 1.00 93.88 189 SER A C 1
ATOM 1508 O O . SER A 1 189 ? 10.340 -11.017 4.332 1.00 93.88 189 SER A O 1
ATOM 1510 N N . ALA A 1 190 ? 9.478 -11.811 6.242 1.00 95.75 190 ALA A N 1
ATOM 1511 C CA . ALA A 1 190 ? 9.309 -13.174 5.724 1.00 95.75 190 ALA A CA 1
ATOM 1512 C C . ALA A 1 190 ? 8.436 -13.206 4.450 1.00 95.75 190 ALA A C 1
ATOM 1514 O O . ALA A 1 190 ? 8.768 -13.878 3.474 1.00 95.75 190 ALA A O 1
ATOM 1515 N N . GLU A 1 191 ? 7.358 -12.419 4.439 1.00 94.94 191 GLU A N 1
ATOM 1516 C CA . GLU A 1 191 ? 6.459 -12.249 3.292 1.00 94.94 191 GLU A CA 1
ATOM 1517 C C . GLU A 1 191 ? 7.148 -11.556 2.115 1.00 94.94 191 GLU A C 1
ATOM 1519 O O . GLU A 1 191 ? 7.044 -12.017 0.977 1.00 94.94 191 GLU A O 1
ATOM 1524 N N . GLY A 1 192 ? 7.906 -10.491 2.393 1.00 96.06 192 GLY A N 1
ATOM 1525 C CA . GLY A 1 192 ? 8.708 -9.787 1.398 1.00 96.06 192 GLY A CA 1
ATOM 1526 C C . GLY A 1 192 ? 9.732 -10.708 0.740 1.00 96.06 192 GLY A C 1
ATOM 1527 O O . GLY A 1 192 ? 9.751 -10.829 -0.480 1.00 96.06 192 GLY A O 1
ATOM 1528 N N . GLN A 1 193 ? 10.526 -11.440 1.521 1.00 98.06 193 GLN A N 1
ATOM 1529 C CA . GLN A 1 193 ? 11.546 -12.354 0.993 1.00 98.06 193 GLN A CA 1
ATOM 1530 C C . GLN A 1 193 ? 10.946 -13.488 0.153 1.00 98.06 193 GLN A C 1
ATOM 1532 O O . GLN A 1 193 ? 11.492 -13.828 -0.905 1.00 98.06 193 GLN A O 1
ATOM 1537 N N . ALA A 1 194 ? 9.808 -14.048 0.577 1.00 97.69 194 ALA A N 1
ATOM 1538 C CA . ALA A 1 194 ? 9.089 -15.053 -0.202 1.00 97.69 194 ALA A CA 1
ATOM 1539 C C . ALA A 1 194 ? 8.594 -14.481 -1.540 1.00 97.69 194 ALA A C 1
ATOM 1541 O O . ALA A 1 194 ? 8.787 -15.106 -2.587 1.00 97.69 194 ALA A O 1
ATOM 1542 N N . LEU A 1 195 ? 8.030 -13.268 -1.522 1.00 97.69 195 LEU A N 1
ATOM 1543 C CA . LEU A 1 195 ? 7.584 -12.570 -2.725 1.00 97.69 195 LEU A CA 1
ATOM 1544 C C . LEU A 1 195 ? 8.749 -12.269 -3.675 1.00 97.69 195 LEU A C 1
ATOM 1546 O O . LEU A 1 195 ? 8.677 -12.624 -4.849 1.00 97.69 195 LEU A O 1
ATOM 1550 N N . LEU A 1 196 ? 9.852 -11.698 -3.187 1.00 97.62 196 LEU A N 1
ATOM 1551 C CA . LEU A 1 196 ? 11.032 -11.411 -4.012 1.00 97.62 196 LEU A CA 1
ATOM 1552 C C . LEU A 1 196 ? 11.607 -12.682 -4.649 1.00 97.62 196 LEU A C 1
ATOM 1554 O O . LEU A 1 196 ? 11.980 -12.677 -5.824 1.00 97.62 196 LEU A O 1
ATOM 1558 N N . SER A 1 197 ? 11.630 -13.785 -3.898 1.00 97.88 197 SER A N 1
ATOM 1559 C CA . SER A 1 197 ? 12.081 -15.087 -4.401 1.00 97.88 197 SER A CA 1
ATOM 1560 C C . SER A 1 197 ? 11.168 -15.612 -5.509 1.00 97.88 197 SER A C 1
ATOM 1562 O O . SER A 1 197 ? 11.653 -16.078 -6.544 1.00 97.88 197 SER A O 1
ATOM 1564 N N . PHE A 1 198 ? 9.848 -15.499 -5.329 1.00 97.31 198 PHE A N 1
ATOM 1565 C CA . PHE A 1 198 ? 8.869 -15.864 -6.350 1.00 97.31 198 PHE A CA 1
ATOM 1566 C C . PHE A 1 198 ? 9.030 -15.020 -7.619 1.00 97.31 198 PHE A C 1
ATOM 1568 O O . PHE A 1 198 ? 9.105 -15.577 -8.717 1.00 97.31 198 PHE A O 1
ATOM 1575 N N . LEU A 1 199 ? 9.133 -13.696 -7.485 1.00 96.56 199 LEU A N 1
ATOM 1576 C CA . LEU A 1 199 ? 9.282 -12.780 -8.619 1.00 96.56 199 LEU A CA 1
ATOM 1577 C C . LEU A 1 199 ? 10.567 -13.070 -9.401 1.00 96.56 199 LEU A C 1
ATOM 1579 O O . LEU A 1 199 ? 10.529 -13.210 -10.625 1.00 96.56 199 LEU A O 1
ATOM 1583 N N . GLN A 1 200 ? 11.685 -13.259 -8.694 1.00 95.88 200 GLN A N 1
ATOM 1584 C CA . GLN A 1 200 ? 12.967 -13.587 -9.311 1.00 95.88 200 GLN A CA 1
ATOM 1585 C C . GLN A 1 200 ? 12.910 -14.930 -10.057 1.00 95.88 200 GLN A C 1
ATOM 1587 O O . GLN A 1 200 ? 13.331 -15.004 -11.213 1.00 95.88 200 GLN A O 1
ATOM 1592 N N . LYS A 1 201 ? 12.346 -15.979 -9.437 1.00 96.06 201 LYS A N 1
ATOM 1593 C CA . LYS A 1 201 ? 12.210 -17.316 -10.047 1.00 96.06 201 LYS A CA 1
ATOM 1594 C C . LYS A 1 201 ? 11.347 -17.300 -11.311 1.00 96.06 201 LYS A C 1
ATOM 1596 O O . LYS A 1 201 ? 11.632 -18.040 -12.248 1.00 96.06 201 LYS A O 1
ATOM 1601 N N . ASN A 1 202 ? 10.320 -16.454 -11.346 1.00 95.00 202 ASN A N 1
ATOM 1602 C CA . ASN A 1 202 ? 9.418 -16.318 -12.492 1.00 95.00 202 ASN A CA 1
ATOM 1603 C C . ASN A 1 202 ? 9.886 -15.271 -13.518 1.00 95.00 202 ASN A C 1
ATOM 1605 O O . ASN A 1 202 ? 9.205 -15.030 -14.517 1.00 95.00 202 ASN A O 1
ATOM 1609 N N . GLY A 1 203 ? 11.050 -14.651 -13.305 1.00 93.81 203 GLY A N 1
ATOM 1610 C CA . GLY A 1 203 ? 11.596 -13.681 -14.248 1.00 93.81 203 GLY A CA 1
ATOM 1611 C C . GLY A 1 203 ? 10.854 -12.346 -14.277 1.00 93.81 203 GLY A C 1
ATOM 1612 O O . GLY A 1 203 ? 10.994 -11.612 -15.258 1.00 93.81 203 GLY A O 1
ATOM 1613 N N . ILE A 1 204 ? 10.075 -12.032 -13.241 1.00 93.06 204 ILE A N 1
ATOM 1614 C CA . ILE A 1 204 ? 9.267 -10.814 -13.148 1.00 93.06 204 ILE A CA 1
ATOM 1615 C C . ILE A 1 204 ? 10.158 -9.678 -12.626 1.00 93.06 204 ILE A C 1
ATOM 1617 O O . ILE A 1 204 ? 10.759 -9.842 -11.564 1.00 93.06 204 ILE A O 1
ATOM 1621 N N . PRO A 1 205 ? 10.290 -8.549 -13.348 1.00 91.88 205 PRO A N 1
ATOM 1622 C CA . PRO A 1 205 ? 11.097 -7.422 -12.897 1.00 91.88 205 PRO A CA 1
ATOM 1623 C C . PRO A 1 205 ? 10.509 -6.777 -11.636 1.00 91.88 205 PRO A C 1
ATOM 1625 O O . PRO A 1 205 ? 9.290 -6.727 -11.470 1.00 91.88 205 PRO A O 1
ATOM 1628 N N . PHE A 1 206 ? 11.383 -6.293 -10.754 1.00 91.75 206 PHE A N 1
ATOM 1629 C CA . PHE A 1 206 ? 10.984 -5.578 -9.543 1.00 91.75 206 PHE A CA 1
ATOM 1630 C C . PHE A 1 206 ? 12.086 -4.643 -9.030 1.00 91.75 206 PHE A C 1
ATOM 1632 O O . PHE A 1 206 ? 13.282 -4.879 -9.260 1.00 91.75 206 PHE A O 1
ATOM 1639 N N . SER A 1 207 ? 11.667 -3.643 -8.259 1.00 89.50 207 SER A N 1
ATOM 1640 C CA . SER A 1 207 ? 12.497 -2.850 -7.350 1.00 89.50 207 SER A CA 1
ATOM 1641 C C . SER A 1 207 ? 11.936 -3.010 -5.933 1.00 89.50 207 SER A C 1
ATOM 1643 O O . SER A 1 207 ? 10.730 -3.001 -5.735 1.00 89.50 207 SER A O 1
ATOM 1645 N N . ALA A 1 208 ? 12.784 -3.199 -4.930 1.00 90.94 208 ALA A N 1
ATOM 1646 C CA . ALA A 1 208 ? 12.372 -3.369 -3.541 1.00 90.94 208 ALA A CA 1
ATOM 1647 C C . ALA A 1 208 ? 13.191 -2.438 -2.655 1.00 90.94 208 ALA A C 1
ATOM 1649 O O . ALA A 1 208 ? 14.420 -2.526 -2.634 1.00 90.94 208 ALA A O 1
ATOM 1650 N N . PHE A 1 209 ? 12.516 -1.560 -1.928 1.00 86.25 209 PHE A N 1
ATOM 1651 C CA . PHE A 1 209 ? 13.127 -0.487 -1.152 1.00 86.25 209 PHE A CA 1
ATOM 1652 C C . PHE A 1 209 ? 13.036 -0.817 0.331 1.00 86.25 209 PHE A C 1
ATOM 1654 O O . PHE A 1 209 ? 11.965 -1.177 0.817 1.00 86.25 209 PHE A O 1
ATOM 1661 N N . ARG A 1 210 ? 14.156 -0.737 1.052 1.00 83.06 210 ARG A N 1
ATOM 1662 C CA . ARG A 1 210 ? 14.203 -1.014 2.500 1.00 83.06 210 ARG A CA 1
ATOM 1663 C C . ARG A 1 210 ? 13.980 0.218 3.360 1.00 83.06 210 ARG A C 1
ATOM 1665 O O . ARG A 1 210 ? 13.750 0.095 4.552 1.00 83.06 210 ARG A O 1
ATOM 1672 N N . GLU A 1 211 ? 14.071 1.398 2.766 1.00 73.19 211 GLU A N 1
ATOM 1673 C CA . GLU A 1 211 ? 13.974 2.674 3.460 1.00 73.19 211 GLU A CA 1
ATOM 1674 C C . GLU A 1 211 ? 13.494 3.769 2.506 1.00 73.19 211 GLU A C 1
ATOM 1676 O O . GLU A 1 211 ? 13.382 3.562 1.294 1.00 73.19 211 GLU A O 1
ATOM 1681 N N . ALA A 1 212 ? 13.216 4.947 3.062 1.00 72.00 212 ALA A N 1
ATOM 1682 C CA . ALA A 1 212 ? 12.997 6.137 2.261 1.00 72.00 212 ALA A CA 1
ATOM 1683 C C . ALA A 1 212 ? 14.311 6.550 1.578 1.00 72.00 212 ALA A C 1
ATOM 1685 O O . ALA A 1 212 ? 15.323 6.779 2.236 1.00 72.00 212 ALA A O 1
ATOM 1686 N N . ILE A 1 213 ? 14.284 6.687 0.255 1.00 60.22 213 ILE A N 1
ATOM 1687 C CA . ILE A 1 213 ? 15.405 7.158 -0.557 1.00 60.22 213 ILE A CA 1
ATOM 1688 C C . ILE A 1 213 ? 14.972 8.482 -1.194 1.00 60.22 213 ILE A C 1
ATOM 1690 O O . ILE A 1 213 ? 14.043 8.477 -2.010 1.00 60.22 213 ILE A O 1
ATOM 1694 N N . PRO A 1 214 ? 15.615 9.619 -0.864 1.00 55.00 214 PRO A N 1
ATOM 1695 C CA . PRO A 1 214 ? 15.251 10.921 -1.414 1.00 55.00 214 PRO A CA 1
ATOM 1696 C C . PRO A 1 214 ? 15.115 10.901 -2.943 1.00 55.00 214 PRO A C 1
ATOM 1698 O O . PRO A 1 214 ? 16.023 10.478 -3.658 1.00 55.00 214 PRO A O 1
ATOM 1701 N N . GLY A 1 215 ? 13.950 11.326 -3.442 1.00 56.00 215 GLY A N 1
ATOM 1702 C CA . GLY A 1 215 ? 13.636 11.360 -4.875 1.00 56.00 215 GLY A CA 1
ATOM 1703 C C . GLY A 1 215 ? 13.443 9.995 -5.556 1.00 56.00 215 GLY A C 1
ATOM 1704 O O . GLY A 1 215 ? 13.416 9.959 -6.786 1.00 56.00 215 GLY A O 1
ATOM 1705 N N . THR A 1 216 ? 13.355 8.894 -4.796 1.00 55.38 216 THR A N 1
ATOM 1706 C CA . THR A 1 216 ? 13.212 7.522 -5.333 1.00 55.38 216 THR A CA 1
ATOM 1707 C C . THR A 1 216 ? 12.154 6.684 -4.605 1.00 55.38 216 THR A C 1
ATOM 1709 O O . THR A 1 216 ? 11.374 6.001 -5.255 1.00 55.38 216 THR A O 1
ATOM 1712 N N . ALA A 1 217 ? 12.126 6.707 -3.267 1.00 62.75 217 ALA A N 1
ATOM 1713 C CA . ALA A 1 217 ? 11.207 5.908 -2.453 1.00 62.75 217 ALA A CA 1
ATOM 1714 C C . ALA A 1 217 ? 10.842 6.643 -1.157 1.00 62.75 217 ALA A C 1
ATOM 1716 O O . ALA A 1 217 ? 11.676 7.310 -0.547 1.00 62.75 217 ALA A O 1
ATOM 1717 N N . THR A 1 218 ? 9.602 6.511 -0.704 1.00 63.06 218 THR A N 1
ATOM 1718 C CA . THR A 1 218 ? 9.077 7.202 0.494 1.00 63.06 218 THR A CA 1
ATOM 1719 C C . THR A 1 218 ? 9.173 6.399 1.767 1.00 63.06 218 THR A C 1
ATOM 1721 O O . THR A 1 218 ? 9.028 6.942 2.859 1.00 63.06 218 THR A O 1
ATOM 1724 N N . GLY A 1 219 ? 9.419 5.109 1.615 1.00 71.38 219 GLY A N 1
ATOM 1725 C CA . GLY A 1 219 ? 9.460 4.138 2.681 1.00 71.38 219 GLY A CA 1
ATOM 1726 C C . GLY A 1 219 ? 9.565 2.733 2.100 1.00 71.38 219 GLY A C 1
ATOM 1727 O O . GLY A 1 219 ? 9.630 2.571 0.875 1.00 71.38 219 GLY A O 1
ATOM 1728 N N . PRO A 1 220 ? 9.589 1.712 2.966 1.00 84.81 220 PRO A N 1
ATOM 1729 C CA . PRO A 1 220 ? 9.796 0.345 2.530 1.00 84.81 220 PRO A CA 1
ATOM 1730 C C . PRO A 1 220 ? 8.596 -0.196 1.747 1.00 84.81 220 PRO A C 1
ATOM 1732 O O . PRO A 1 220 ? 7.483 -0.227 2.266 1.00 84.81 220 PRO A O 1
ATOM 1735 N N . HIS A 1 221 ? 8.823 -0.629 0.510 1.00 91.19 221 HIS A N 1
ATOM 1736 C CA . HIS A 1 221 ? 7.810 -1.259 -0.343 1.00 91.19 221 HIS A CA 1
ATOM 1737 C C . HIS A 1 221 ? 8.473 -2.070 -1.465 1.00 91.19 221 HIS A C 1
ATOM 1739 O O . HIS A 1 221 ? 9.687 -1.984 -1.687 1.00 91.19 221 HIS A O 1
ATOM 1745 N N . ILE A 1 222 ? 7.674 -2.867 -2.179 1.00 91.81 222 ILE A N 1
ATOM 1746 C CA . ILE A 1 222 ? 8.114 -3.640 -3.346 1.00 91.81 222 ILE A CA 1
ATOM 1747 C C . ILE A 1 222 ? 7.324 -3.178 -4.569 1.00 91.81 222 ILE A C 1
ATOM 1749 O O . ILE A 1 222 ? 6.117 -3.388 -4.640 1.00 91.81 222 ILE A O 1
ATOM 1753 N N . HIS A 1 223 ? 8.022 -2.606 -5.538 1.00 90.38 223 HIS A N 1
ATOM 1754 C CA . HIS A 1 223 ? 7.517 -2.268 -6.859 1.00 90.38 223 HIS A CA 1
ATOM 1755 C C . HIS A 1 223 ? 7.679 -3.462 -7.807 1.00 90.38 223 HIS A C 1
ATOM 1757 O O . HIS A 1 223 ? 8.790 -3.964 -8.003 1.00 90.38 223 HIS A O 1
ATOM 1763 N N . ILE A 1 224 ? 6.588 -3.921 -8.417 1.00 90.75 224 ILE A N 1
ATOM 1764 C CA . ILE A 1 224 ? 6.560 -5.042 -9.361 1.00 90.75 224 ILE A CA 1
ATOM 1765 C C . ILE A 1 224 ? 6.264 -4.515 -10.755 1.00 90.75 224 ILE A C 1
ATOM 1767 O O . ILE A 1 224 ? 5.196 -3.965 -11.015 1.00 90.75 224 ILE A O 1
ATOM 1771 N N . GLY A 1 225 ? 7.175 -4.793 -11.678 1.00 87.31 225 GLY A N 1
ATOM 1772 C CA . GLY A 1 225 ? 7.069 -4.385 -13.064 1.00 87.31 225 GLY A CA 1
ATOM 1773 C C . GLY A 1 225 ? 8.328 -3.704 -13.563 1.00 87.31 225 GLY A C 1
ATOM 1774 O O . GLY A 1 225 ? 9.389 -3.734 -12.934 1.00 87.31 225 GLY A O 1
ATOM 1775 N N . ARG A 1 226 ? 8.230 -3.166 -14.779 1.00 76.38 226 ARG A N 1
ATOM 1776 C CA . ARG A 1 226 ? 9.268 -2.265 -15.273 1.00 76.38 226 ARG A CA 1
ATOM 1777 C C . ARG A 1 226 ? 9.039 -0.902 -14.641 1.00 76.38 226 ARG A C 1
ATOM 1779 O O . ARG A 1 226 ? 7.877 -0.534 -14.505 1.00 76.38 226 ARG A O 1
ATOM 1786 N N . PRO A 1 227 ? 10.116 -0.144 -14.394 1.00 65.25 227 PRO A N 1
ATOM 1787 C CA . PRO A 1 227 ? 9.941 1.204 -13.919 1.00 65.25 227 PRO A CA 1
ATOM 1788 C C . PRO A 1 227 ? 9.144 2.034 -14.900 1.00 65.25 227 PRO A C 1
ATOM 1790 O O . PRO A 1 227 ? 9.177 1.789 -16.113 1.00 65.25 227 PRO A O 1
ATOM 1793 N N . SER A 1 228 ? 8.531 3.072 -14.375 1.00 62.34 228 SER A N 1
ATOM 1794 C CA . SER A 1 228 ? 7.853 4.077 -15.156 1.00 62.34 228 SER A CA 1
ATOM 1795 C C . SER A 1 228 ? 8.837 4.833 -16.028 1.00 62.34 228 SER A C 1
ATOM 1797 O O . SER A 1 228 ? 9.967 5.153 -15.642 1.00 62.34 228 SER A O 1
ATOM 1799 N N . HIS A 1 229 ? 8.398 5.114 -17.248 1.00 57.16 229 HIS A N 1
ATOM 1800 C CA . HIS A 1 229 ? 9.136 5.928 -18.204 1.00 57.16 229 HIS A CA 1
ATOM 1801 C C . HIS A 1 229 ? 8.226 7.044 -18.713 1.00 57.16 229 HIS A C 1
ATOM 1803 O O . HIS A 1 229 ? 7.004 6.957 -18.638 1.00 57.16 229 HIS A O 1
ATOM 1809 N N . ARG A 1 230 ? 8.819 8.135 -19.198 1.00 57.44 230 ARG A N 1
ATOM 1810 C CA . ARG A 1 230 ? 8.039 9.203 -19.832 1.00 57.44 230 ARG A CA 1
ATOM 1811 C C . ARG A 1 230 ? 7.550 8.747 -21.206 1.00 57.44 230 ARG A C 1
ATOM 1813 O O . ARG A 1 230 ? 8.299 8.071 -21.914 1.00 57.44 230 ARG A O 1
ATOM 1820 N N . TYR A 1 231 ? 6.342 9.183 -21.562 1.00 49.41 231 TYR A N 1
ATOM 1821 C CA . TYR A 1 231 ? 5.880 9.233 -22.952 1.00 49.41 231 TYR A CA 1
ATOM 1822 C C . TYR A 1 231 ? 6.723 10.205 -23.788 1.00 49.41 231 TYR A C 1
ATOM 1824 O O . TYR A 1 231 ? 7.183 11.232 -23.226 1.00 49.41 231 TYR A O 1
#

Foldseek 3Di:
DDDDDDDDDPPPPVVVVVLVVVLVVLLVVLVVVLVVLVVVLVVLVVVLVVLVVVLVVVVVCVVVVNDDPVVSVVSVVVNVVSVVSNVVSVVSSLLSQLVSFVSLFFEDDVVVVCVVVVADQQDWDDDPWKIWGNFNDDAALVCVVVLQCQLCVVPVDGFQWSFRADDPVCVVVQKGRRGKTKGPDACPDPSNVSSVVVCSVRRWTKMFGNQADVSHGHGTIIMTHDGIYGD